Protein AF-0000000074119738 (afdb_homodimer)

Nearest PDB structures (foldseek):
  8sdy-assembly1_A  TM=9.457E-01  e=7.727E-06  Rattus norvegicus
  8bvt-assembly1_A  TM=9.226E-01  e=6.021E-05  Rattus nativitatis
  9b1o-assembly1_A  TM=9.190E-01  e=7.645E-05  Homo sapiens
  8omu-assembly1_A  TM=9.043E-01  e=6.625E-05  Rattus norvegicus
  8jtv-assembly1_A  TM=9.011E-01  e=4.426E-03  Homo sapiens

Solvent-accessible surface area (backbone atoms only — not comparable to full-atom values): 14358 Å² total; per-residue (Å²): 112,69,65,59,50,52,54,49,37,49,49,31,21,53,35,30,18,53,29,43,34,45,63,77,41,41,53,75,39,64,71,58,40,66,57,40,46,51,52,46,54,57,44,37,39,59,17,30,40,46,28,32,54,41,31,77,74,61,33,57,72,55,36,35,49,49,24,46,48,51,17,50,49,28,53,65,48,21,69,69,35,42,79,76,34,44,63,60,18,39,50,26,46,39,49,15,39,18,26,21,52,8,27,46,55,38,46,51,52,48,42,41,69,72,29,57,82,92,46,18,49,54,50,38,20,50,34,54,36,53,10,45,55,20,42,67,48,12,64,57,49,40,53,50,45,48,46,47,55,73,71,89,113,68,65,59,49,53,53,49,38,51,49,30,21,52,33,30,18,54,30,43,32,44,64,76,41,41,55,74,38,62,70,58,40,67,56,40,47,50,52,47,56,57,43,36,38,59,16,30,41,46,28,33,53,40,30,77,75,61,33,58,70,55,34,35,50,48,24,46,48,50,17,49,49,29,52,66,47,22,71,70,36,42,80,77,34,44,61,58,19,40,50,27,44,43,50,16,39,20,26,21,51,8,27,47,55,38,48,52,52,47,44,43,70,72,29,57,83,93,45,19,49,53,51,38,20,50,36,52,38,53,10,44,56,18,41,67,49,11,62,56,50,41,53,50,44,50,46,47,56,72,69,90

Secondary structure (DSSP, 8-state):
-HHHHHHHHHHHHHHHHHHHHHHTTGGGSSS-HHHHHHHHHHTHHHHHHHHHHHHHHH-HHHHHHHHHHHHHHHHHHHHHHHTT-HHHHHHHHHHHHHHHHHHHHHHHHHHHHHS-GGGHHHHHHHHHHHHHHHHHHHHHHHHHHHHHHHH-/-HHHHHHHHHHHHHHHHHHHHHHTTGGGSSS-HHHHHHHHHHTHHHHHHHHHHHHHHH-HHHHHHHHHHHHHHHHHHHHHHHTT-HHHHHHHHHHHHHHHHHHHHHHHHHHHHHS-GGGHHHHHHHHHHHHHHHHHHHHHHHHHHHHHHHH-

Structure (mmCIF, N/CA/C/O backbone):
data_AF-0000000074119738-model_v1
#
loop_
_entity.id
_entity.type
_entity.pdbx_description
1 polymer 'Major facilitator superfamily (MFS) profile domain-containing protein'
#
loop_
_atom_site.group_PDB
_atom_site.id
_atom_site.type_symbol
_atom_site.label_atom_id
_atom_site.label_alt_id
_atom_site.label_comp_id
_atom_site.label_asym_id
_atom_site.label_entity_id
_atom_site.label_seq_id
_atom_site.pdbx_PDB_ins_code
_atom_site.Cartn_x
_atom_site.Cartn_y
_atom_site.Cartn_z
_atom_site.occupancy
_atom_site.B_iso_or_equiv
_atom_site.auth_seq_id
_atom_site.auth_comp_id
_atom_site.auth_asym_id
_atom_site.auth_atom_id
_atom_site.pdbx_PDB_model_num
ATOM 1 N N . MET A 1 1 ? -12.367 -13.531 -20.047 1 56.59 1 MET A N 1
ATOM 2 C CA . MET A 1 1 ? -11.109 -13.109 -19.438 1 56.59 1 MET A CA 1
ATOM 3 C C . MET A 1 1 ? -11.047 -11.594 -19.312 1 56.59 1 MET A C 1
ATOM 5 O O . MET A 1 1 ? -10.703 -11.062 -18.25 1 56.59 1 MET A O 1
ATOM 9 N N . ARG A 1 2 ? -11.625 -10.977 -20.359 1 65.62 2 ARG A N 1
ATOM 10 C CA . ARG A 1 2 ? -11.578 -9.523 -20.484 1 65.62 2 ARG A CA 1
ATOM 11 C C . ARG A 1 2 ? -12.438 -8.859 -19.406 1 65.62 2 ARG A C 1
ATOM 13 O O . ARG A 1 2 ? -12 -7.898 -18.766 1 65.62 2 ARG A O 1
ATOM 20 N N . CYS A 1 3 ? -13.492 -9.461 -19.141 1 74.19 3 CYS A N 1
ATOM 21 C CA . CYS A 1 3 ? -14.398 -8.836 -18.188 1 74.19 3 CYS A CA 1
ATOM 22 C C . CYS A 1 3 ? -13.852 -8.938 -16.766 1 74.19 3 CYS A C 1
ATOM 24 O O . CYS A 1 3 ? -13.977 -7.996 -15.984 1 74.19 3 CYS A O 1
ATOM 26 N N . ARG A 1 4 ? -13.211 -9.898 -16.484 1 81.31 4 ARG A N 1
ATOM 27 C CA . ARG A 1 4 ? -12.664 -10.117 -15.148 1 81.31 4 ARG A CA 1
ATOM 28 C C . ARG A 1 4 ? -11.539 -9.141 -14.852 1 81.31 4 ARG A C 1
ATOM 30 O O . ARG A 1 4 ? -11.391 -8.68 -13.719 1 81.31 4 ARG A O 1
ATOM 37 N N . LEU A 1 5 ? -10.898 -8.75 -15.938 1 80.81 5 LEU A N 1
ATOM 38 C CA . LEU A 1 5 ? -9.789 -7.816 -15.773 1 80.81 5 LEU A CA 1
ATOM 39 C C . LEU A 1 5 ? -10.297 -6.406 -15.484 1 80.81 5 LEU A C 1
ATOM 41 O O . LEU A 1 5 ? -9.734 -5.695 -14.648 1 80.81 5 LEU A O 1
ATOM 45 N N . VAL A 1 6 ? -11.328 -6.133 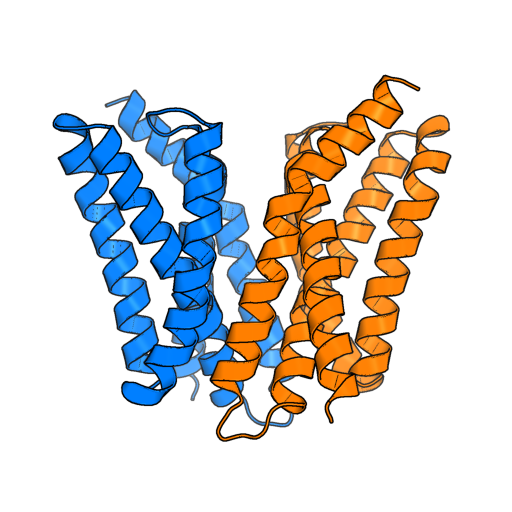-16.156 1 86.38 6 VAL A N 1
ATOM 46 C CA . VAL A 1 6 ? -11.914 -4.809 -15.961 1 86.38 6 VAL A CA 1
ATOM 47 C C . VAL A 1 6 ? -12.43 -4.672 -14.531 1 86.38 6 VAL A C 1
ATOM 49 O O . VAL A 1 6 ? -12.219 -3.645 -13.883 1 86.38 6 VAL A O 1
ATOM 52 N N . VAL A 1 7 ? -13.07 -5.668 -14.062 1 87.44 7 VAL A N 1
ATOM 53 C CA . VAL A 1 7 ? -13.602 -5.66 -12.703 1 87.44 7 VAL A CA 1
ATOM 54 C C . VAL A 1 7 ? -12.461 -5.559 -11.695 1 87.44 7 VAL A C 1
ATOM 56 O O . VAL A 1 7 ? -12.57 -4.84 -10.695 1 87.44 7 VAL A O 1
ATOM 59 N N . ALA A 1 8 ? -11.422 -6.227 -12.023 1 89.44 8 ALA A N 1
ATOM 60 C CA . ALA A 1 8 ? -10.258 -6.172 -11.148 1 89.44 8 ALA A CA 1
ATOM 61 C C . ALA A 1 8 ? -9.672 -4.762 -11.102 1 89.44 8 ALA A C 1
ATOM 63 O O . ALA A 1 8 ? -9.367 -4.246 -10.023 1 89.44 8 ALA A O 1
ATOM 64 N N . TYR A 1 9 ? -9.617 -4.133 -12.242 1 93.06 9 TYR A N 1
ATOM 65 C CA . TYR A 1 9 ? -9.055 -2.789 -12.312 1 93.06 9 TYR A CA 1
ATOM 66 C C . TYR A 1 9 ? -9.93 -1.788 -11.578 1 93.06 9 TYR A C 1
ATOM 68 O O . TYR A 1 9 ? -9.43 -0.905 -10.875 1 93.06 9 TYR A O 1
ATOM 76 N N . ILE A 1 10 ? -11.172 -1.963 -11.711 1 93.81 10 ILE A N 1
ATOM 77 C CA . ILE A 1 10 ? -12.102 -1.066 -11.039 1 93.81 10 ILE A CA 1
ATOM 78 C C . ILE A 1 10 ? -12 -1.258 -9.523 1 93.81 10 ILE A C 1
ATOM 80 O O . ILE A 1 10 ? -12.031 -0.285 -8.766 1 93.81 10 ILE A O 1
ATOM 84 N N . SER A 1 11 ? -11.898 -2.502 -9.109 1 95.25 11 SER A N 1
ATOM 85 C CA . SER A 1 11 ? -11.773 -2.781 -7.684 1 95.25 11 SER A CA 1
ATOM 86 C C . SER A 1 11 ? -10.508 -2.152 -7.105 1 95.25 11 SER A C 1
ATOM 88 O O . SER A 1 11 ? -10.508 -1.684 -5.965 1 95.25 11 SER A O 1
ATOM 90 N N . TRP A 1 12 ? -9.492 -2.133 -7.965 1 95.69 12 TRP A N 1
ATOM 91 C CA . TRP A 1 12 ? -8.25 -1.501 -7.539 1 95.69 12 TRP A CA 1
ATOM 92 C C . TRP A 1 12 ? -8.445 -0.004 -7.324 1 95.69 12 TRP A C 1
ATOM 94 O O . TRP A 1 12 ? -7.973 0.554 -6.332 1 95.69 12 TRP A O 1
ATOM 104 N N . ILE A 1 13 ? -9.102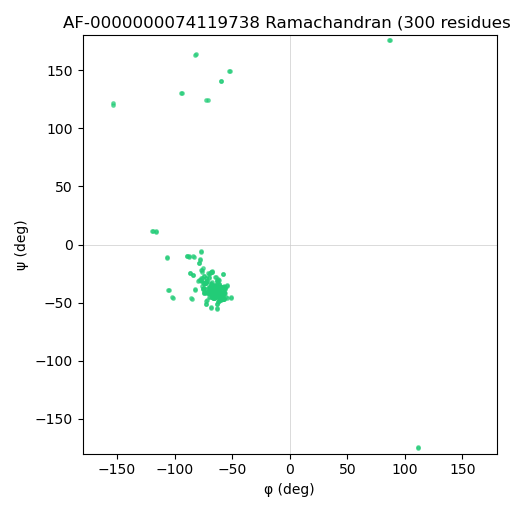 0.59 -8.164 1 94.38 13 ILE A N 1
ATOM 105 C CA . ILE A 1 13 ? -9.328 2.029 -8.078 1 94.38 13 ILE A CA 1
ATOM 106 C C . ILE A 1 13 ? -10.18 2.344 -6.852 1 94.38 13 ILE A C 1
ATOM 108 O O . ILE A 1 13 ? -9.836 3.223 -6.055 1 94.38 13 ILE A O 1
ATOM 112 N N . VAL A 1 14 ? -11.242 1.589 -6.668 1 93.94 14 VAL A N 1
ATOM 113 C CA . VAL A 1 14 ? -12.195 1.85 -5.598 1 93.94 14 VAL A CA 1
ATOM 114 C C . VAL A 1 14 ? -11.539 1.598 -4.242 1 93.94 14 VAL A C 1
ATOM 116 O O . VAL A 1 14 ? -11.672 2.406 -3.322 1 93.94 14 VAL A O 1
ATOM 119 N N . THR A 1 15 ? -10.844 0.528 -4.133 1 94.75 15 THR A N 1
ATOM 120 C CA . THR A 1 15 ? -10.203 0.174 -2.869 1 94.75 15 THR A CA 1
ATOM 121 C C . THR A 1 15 ? -9.156 1.213 -2.486 1 94.75 15 THR A C 1
ATOM 123 O O . THR A 1 15 ? -9.094 1.647 -1.333 1 94.75 15 THR A O 1
ATOM 126 N N . ASN A 1 16 ? -8.383 1.669 -3.479 1 92.94 16 ASN A N 1
ATOM 127 C CA . ASN A 1 16 ? -7.363 2.672 -3.197 1 92.94 16 ASN A CA 1
ATOM 128 C C . ASN A 1 16 ? -7.984 4.027 -2.865 1 92.94 16 ASN A C 1
ATOM 130 O O . ASN A 1 16 ? -7.531 4.715 -1.949 1 92.94 16 ASN A O 1
ATOM 134 N N . MET A 1 17 ? -8.953 4.375 -3.551 1 90.94 17 MET A N 1
ATOM 135 C CA . MET A 1 17 ? -9.602 5.672 -3.35 1 90.94 17 MET A CA 1
ATOM 136 C C . MET A 1 17 ? -10.195 5.773 -1.948 1 90.94 17 MET A C 1
ATOM 138 O O . MET A 1 17 ? -9.961 6.754 -1.241 1 90.94 17 MET A O 1
ATOM 142 N N . VAL A 1 18 ? -10.93 4.738 -1.577 1 90.94 18 VAL A N 1
ATOM 143 C CA . VAL A 1 18 ? -11.609 4.777 -0.289 1 90.94 18 VAL A CA 1
ATOM 144 C C . VAL A 1 18 ? -10.594 4.652 0.841 1 90.94 18 VAL A C 1
ATOM 146 O O . VAL A 1 18 ? -10.648 5.402 1.82 1 90.94 18 VAL A O 1
ATOM 149 N N . TYR A 1 19 ? -9.648 3.799 0.683 1 92.5 19 TYR A N 1
ATOM 150 C CA . TYR A 1 19 ? -8.648 3.609 1.726 1 92.5 19 TYR A CA 1
ATOM 151 C C . TYR A 1 19 ? -7.844 4.887 1.949 1 92.5 19 TYR A C 1
ATOM 153 O O . TYR A 1 19 ? -7.715 5.355 3.084 1 92.5 19 TYR A O 1
ATOM 161 N N . TYR A 1 20 ? -7.363 5.391 0.904 1 87 20 TYR A N 1
ATOM 162 C CA . TYR A 1 20 ? -6.508 6.562 1.043 1 87 20 TYR A CA 1
ATOM 163 C C . TYR A 1 20 ? -7.324 7.797 1.4 1 87 20 TYR A C 1
ATOM 165 O O . TYR A 1 20 ? -6.832 8.703 2.08 1 87 20 TYR A O 1
ATOM 173 N N . GLY A 1 21 ? -8.508 7.879 0.955 1 83.75 21 GLY A N 1
ATOM 174 C CA . GLY A 1 21 ? -9.391 8.945 1.41 1 83.75 21 GLY A CA 1
ATOM 175 C C . GLY A 1 21 ? -9.594 8.945 2.914 1 83.75 21 GLY A C 1
ATOM 176 O O . GLY A 1 21 ? -9.594 10.008 3.541 1 83.75 21 GLY A O 1
ATOM 177 N N . LEU A 1 22 ? -9.672 7.82 3.457 1 86.56 22 LEU A N 1
ATOM 178 C CA . LEU A 1 22 ? -9.875 7.684 4.895 1 86.56 22 LEU A CA 1
ATOM 179 C C . LEU A 1 22 ? -8.555 7.82 5.648 1 86.56 22 LEU A C 1
ATOM 181 O O . LEU A 1 22 ? -8.508 8.414 6.727 1 86.56 22 LEU A O 1
ATOM 185 N N . ALA A 1 23 ? -7.531 7.266 5.074 1 84.12 23 ALA A N 1
ATOM 186 C CA . ALA A 1 23 ? -6.219 7.285 5.719 1 84.12 23 ALA A CA 1
ATOM 187 C C . ALA A 1 23 ? -5.715 8.711 5.895 1 84.12 23 ALA A C 1
ATOM 189 O O . ALA A 1 23 ? -5.148 9.055 6.938 1 84.12 23 ALA A O 1
ATOM 190 N N . LEU A 1 24 ? -5.941 9.586 4.988 1 75.94 24 LEU A N 1
ATOM 191 C CA . LEU A 1 24 ? -5.449 10.961 5.02 1 75.94 24 LEU A CA 1
ATOM 192 C C . LEU A 1 24 ? -6.305 11.82 5.941 1 75.94 24 LEU A C 1
ATOM 194 O O . LEU A 1 24 ? -5.859 12.883 6.395 1 75.94 24 LEU A O 1
ATOM 198 N N . ASN A 1 25 ? -7.473 11.336 6.289 1 77.5 25 ASN A N 1
ATOM 199 C CA . ASN A 1 25 ? -8.375 12.172 7.078 1 77.5 25 ASN A CA 1
ATOM 200 C C . ASN A 1 25 ? -8.641 11.562 8.453 1 77.5 25 ASN A C 1
ATOM 202 O O . ASN A 1 25 ? -9.539 12.008 9.172 1 77.5 25 ASN A O 1
ATOM 206 N N . ILE A 1 26 ? -7.906 10.625 8.734 1 81.06 26 ILE A N 1
ATOM 207 C CA . ILE A 1 26 ? -8.172 9.891 9.969 1 81.06 26 ILE A CA 1
ATOM 208 C C . ILE A 1 26 ? -8.031 10.82 11.172 1 81.06 26 ILE A C 1
ATOM 210 O O . ILE A 1 26 ? -8.727 10.656 12.172 1 81.06 26 ILE A O 1
ATOM 214 N N . THR A 1 27 ? -7.152 11.82 11.055 1 73.25 27 THR A N 1
ATOM 215 C CA . THR A 1 27 ? -6.891 12.719 12.172 1 73.25 27 THR A CA 1
ATOM 216 C C . THR A 1 27 ? -7.934 13.828 12.227 1 73.25 27 THR A C 1
ATOM 218 O O . THR A 1 27 ? -8.023 14.555 13.219 1 73.25 27 THR A O 1
ATOM 221 N N . ALA A 1 28 ? -8.719 13.93 11.203 1 74.31 28 ALA A N 1
ATOM 222 C CA . ALA A 1 28 ? -9.734 14.984 11.141 1 74.31 28 ALA A CA 1
ATOM 223 C C . ALA A 1 28 ? -11.031 14.531 11.805 1 74.31 28 ALA A C 1
ATOM 225 O O . ALA A 1 28 ? -11.906 15.352 12.086 1 74.31 28 ALA A O 1
ATOM 226 N N . PHE A 1 29 ? -11.094 13.227 12.109 1 78.12 29 PHE A N 1
ATOM 227 C CA . PHE A 1 29 ? -12.32 12.719 12.719 1 78.12 29 PHE A CA 1
ATOM 228 C C . PHE A 1 29 ? -12.336 12.992 14.219 1 78.12 29 PHE A C 1
ATOM 230 O O . PHE A 1 29 ? -11.336 13.43 14.781 1 78.12 29 PHE A O 1
ATOM 237 N N . SER A 1 30 ? -13.484 12.883 14.75 1 77.56 30 SER A N 1
ATOM 238 C CA . SER A 1 30 ? -13.672 13.242 16.156 1 77.56 30 SER A CA 1
ATOM 239 C C . SER A 1 30 ? -12.789 12.398 17.062 1 77.56 30 SER A C 1
ATOM 241 O O . SER A 1 30 ? -12.477 11.25 16.75 1 77.56 30 SER A O 1
ATOM 243 N N . GLY A 1 31 ? -12.258 13.117 18.094 1 79.56 31 GLY A N 1
ATOM 244 C CA . GLY A 1 31 ? -11.406 12.422 19.047 1 79.56 31 GLY A CA 1
ATOM 245 C C . GLY A 1 31 ? -9.953 12.859 18.969 1 79.56 31 GLY A C 1
ATOM 246 O O . GLY A 1 31 ? -9.633 13.867 18.328 1 79.56 31 GLY A O 1
ATOM 247 N N . ASP A 1 32 ? -9.164 12.211 19.719 1 82.88 32 ASP A N 1
ATOM 248 C CA . ASP A 1 32 ? -7.738 12.5 19.734 1 82.88 32 ASP A CA 1
ATOM 249 C C . ASP A 1 32 ? -7.066 12.031 18.438 1 82.88 32 ASP A C 1
ATOM 251 O O . ASP A 1 32 ? -7.176 10.859 18.062 1 82.88 32 ASP A O 1
ATOM 255 N N . ARG A 1 33 ? -6.414 12.906 17.766 1 80.12 33 ARG A N 1
ATOM 256 C CA . ARG A 1 33 ? -5.789 12.641 16.469 1 80.12 33 ARG A CA 1
ATOM 257 C C . ARG A 1 33 ? -4.766 11.516 16.578 1 80.12 33 ARG A C 1
ATOM 259 O O . ARG A 1 33 ? -4.645 10.688 15.68 1 80.12 33 ARG A O 1
ATOM 266 N N . TYR A 1 34 ? -4.055 11.469 17.688 1 78.69 34 TYR A N 1
ATOM 267 C CA . TYR A 1 34 ? -3.012 10.461 17.844 1 78.69 34 TYR A CA 1
ATOM 268 C C . TYR A 1 34 ? -3.615 9.094 18.141 1 78.69 34 TYR A C 1
ATOM 270 O O . TYR A 1 34 ? -3.129 8.07 17.641 1 78.69 34 TYR A O 1
ATOM 278 N N . VAL A 1 35 ? -4.652 9.117 18.859 1 82.69 35 VAL A N 1
ATOM 279 C CA . VAL A 1 35 ? -5.332 7.863 19.172 1 82.69 35 VAL A CA 1
ATOM 280 C C . VAL A 1 35 ? -5.996 7.309 17.906 1 82.69 35 VAL A C 1
ATOM 282 O O . VAL A 1 35 ? -5.906 6.109 17.625 1 82.69 35 VAL A O 1
ATOM 285 N N . ASN A 1 36 ? -6.59 8.203 17.125 1 86.5 36 ASN A N 1
ATOM 286 C CA . ASN A 1 36 ? -7.219 7.773 15.883 1 86.5 36 ASN A CA 1
ATOM 287 C C . ASN A 1 36 ? -6.203 7.156 14.93 1 86.5 36 ASN A C 1
ATOM 289 O O . ASN A 1 36 ? -6.469 6.117 14.32 1 86.5 36 ASN A O 1
ATOM 293 N N . ALA A 1 37 ? -5.078 7.773 14.883 1 81.75 37 ALA A N 1
ATOM 294 C CA . ALA A 1 37 ? -4.035 7.281 13.984 1 81.75 37 ALA A CA 1
ATOM 295 C C . ALA A 1 37 ? -3.494 5.934 14.461 1 81.75 37 ALA A C 1
ATOM 297 O O . ALA A 1 37 ? -3.316 5.012 13.664 1 81.75 37 ALA A O 1
ATOM 298 N N . ALA A 1 38 ? -3.287 5.82 15.766 1 83.75 38 ALA A N 1
ATOM 299 C CA . ALA A 1 38 ? -2.736 4.602 16.344 1 83.75 38 ALA A CA 1
ATOM 300 C C . ALA A 1 38 ? -3.711 3.434 16.203 1 83.75 38 ALA A C 1
ATOM 302 O O . ALA A 1 38 ? -3.32 2.34 15.789 1 83.75 38 ALA A O 1
ATOM 303 N N . VAL A 1 39 ? -4.918 3.693 16.5 1 88.69 39 VAL A N 1
ATOM 304 C CA . VAL A 1 39 ? -5.93 2.645 16.438 1 88.69 39 VAL A CA 1
ATOM 305 C C . VAL A 1 39 ? -6.152 2.225 14.992 1 88.69 39 VAL A C 1
ATOM 307 O O . VAL A 1 39 ? -6.234 1.032 14.688 1 88.69 39 VAL A O 1
ATOM 310 N N . SER A 1 40 ? -6.242 3.178 14.125 1 90 40 SER A N 1
ATOM 311 C CA . SER A 1 40 ? -6.434 2.891 12.711 1 90 40 SER A CA 1
ATOM 312 C C . SER A 1 40 ? -5.281 2.068 12.148 1 90 40 SER A C 1
ATOM 314 O O . SER A 1 40 ? -5.492 1.158 11.344 1 90 40 SER A O 1
ATOM 316 N N . GLY A 1 41 ? -4.082 2.416 12.57 1 87.5 41 GLY A N 1
ATOM 317 C CA . GLY A 1 41 ? -2.916 1.66 12.141 1 87.5 41 GLY A CA 1
ATOM 318 C C . GLY A 1 41 ? -2.891 0.242 12.672 1 87.5 41 GLY A C 1
ATOM 319 O O . GLY A 1 41 ? -2.596 -0.702 11.938 1 87.5 41 GLY A O 1
ATOM 320 N N . LEU A 1 42 ? -3.201 0.095 13.891 1 88.88 42 LEU A N 1
ATOM 321 C CA . LEU A 1 42 ? -3.201 -1.211 14.547 1 88.88 42 LEU A CA 1
ATOM 322 C C . LEU A 1 42 ? -4.242 -2.131 13.914 1 88.88 42 LEU A C 1
ATOM 324 O O . LEU A 1 42 ? -4.008 -3.33 13.758 1 88.88 42 LEU A O 1
ATOM 328 N N . LEU A 1 43 ? -5.301 -1.589 13.578 1 92.94 43 LEU A N 1
ATOM 329 C CA . LEU A 1 43 ? -6.395 -2.408 13.062 1 92.94 43 LEU A CA 1
ATOM 330 C C . LEU A 1 43 ? -6.137 -2.82 11.617 1 92.94 43 LEU A C 1
ATOM 332 O O . LEU A 1 43 ? -6.844 -3.672 11.078 1 92.94 43 LEU A O 1
ATOM 336 N N . GLU A 1 44 ? -5.105 -2.299 11.062 1 92.12 44 GLU A N 1
ATOM 337 C CA . GLU A 1 44 ? -4.73 -2.75 9.727 1 92.12 44 GLU A CA 1
ATOM 338 C C . GLU A 1 44 ? -4.195 -4.18 9.758 1 92.12 44 GLU A C 1
ATOM 340 O O . GLU A 1 44 ? -4.316 -4.91 8.766 1 92.12 44 GLU A O 1
ATOM 345 N N . PHE A 1 45 ? -3.691 -4.578 10.867 1 93.06 45 PHE A N 1
ATOM 346 C CA . PHE A 1 45 ? -3.15 -5.926 11.008 1 93.06 45 PHE A CA 1
ATOM 347 C C . PHE A 1 45 ? -4.242 -6.973 10.812 1 93.06 45 PHE A C 1
ATOM 349 O O . PHE A 1 45 ? -4.133 -7.836 9.938 1 93.06 45 PHE A O 1
ATOM 356 N N . PRO A 1 46 ? -5.238 -6.848 11.547 1 93.06 46 PRO A N 1
ATOM 357 C CA . PRO A 1 46 ? -6.297 -7.832 11.312 1 93.06 46 PRO A CA 1
ATOM 358 C C . PRO A 1 46 ? -6.938 -7.703 9.93 1 93.06 46 PRO A C 1
ATOM 360 O O . PRO A 1 46 ? -7.422 -8.695 9.383 1 93.06 46 PRO A O 1
ATOM 363 N N . GLY A 1 47 ? -6.945 -6.551 9.352 1 95.5 47 GLY A N 1
ATOM 364 C CA . GLY A 1 47 ? -7.449 -6.387 7.996 1 95.5 47 GLY A CA 1
ATOM 365 C C . GLY A 1 47 ? -6.656 -7.164 6.965 1 95.5 47 GLY A C 1
ATOM 366 O O . GLY A 1 47 ? -7.23 -7.871 6.133 1 95.5 47 GLY A O 1
ATOM 367 N N . ILE A 1 48 ? -5.383 -7.125 7.16 1 94.44 48 ILE A N 1
ATOM 368 C CA . ILE A 1 48 ? -4.484 -7.785 6.219 1 94.44 48 ILE A CA 1
ATOM 369 C C . ILE A 1 48 ? -4.578 -9.297 6.395 1 94.44 48 ILE A C 1
ATOM 371 O O . ILE A 1 48 ? -4.836 -10.031 5.434 1 94.44 48 ILE A O 1
ATOM 375 N N . ILE A 1 49 ? -4.441 -9.711 7.566 1 92.06 49 ILE A N 1
ATOM 376 C CA . ILE A 1 49 ? -4.461 -11.133 7.867 1 92.06 49 ILE A CA 1
ATOM 377 C C . ILE A 1 49 ? -5.836 -11.711 7.547 1 92.06 49 ILE A C 1
ATOM 379 O O . ILE A 1 49 ? -5.938 -12.797 6.965 1 92.06 49 ILE A O 1
ATOM 383 N N . GLY A 1 50 ? -6.805 -10.969 7.914 1 91.94 50 GLY A N 1
ATOM 384 C CA . GLY A 1 50 ? -8.164 -11.398 7.625 1 91.94 50 GLY A CA 1
ATOM 385 C C . GLY A 1 50 ? -8.438 -11.555 6.141 1 91.94 50 GLY A C 1
ATOM 386 O O . GLY A 1 50 ? -9.117 -12.492 5.723 1 91.94 50 GLY A O 1
ATOM 387 N N . GLY A 1 51 ? -7.93 -10.641 5.367 1 91.88 51 GLY A N 1
ATOM 388 C CA . GLY A 1 51 ? -8.094 -10.75 3.926 1 91.88 51 GLY A CA 1
ATOM 389 C C . GLY A 1 51 ? -7.535 -12.039 3.357 1 91.88 51 GLY A C 1
ATOM 390 O O . GLY A 1 51 ? -8.219 -12.742 2.604 1 91.88 51 GLY A O 1
ATOM 391 N N . PHE A 1 52 ? -6.359 -12.414 3.783 1 88.81 52 PHE A N 1
ATOM 392 C CA . PHE A 1 52 ? -5.707 -13.594 3.232 1 88.81 52 PHE A CA 1
ATOM 393 C C . PHE A 1 52 ? -6.32 -14.867 3.803 1 88.81 52 PHE A C 1
ATOM 395 O O . PHE A 1 52 ? -6.391 -15.891 3.117 1 88.81 52 PHE A O 1
ATOM 402 N N . PHE A 1 53 ? -6.816 -14.758 5.004 1 88.31 53 PHE A N 1
ATOM 403 C CA . PHE A 1 53 ? -7.426 -15.93 5.629 1 88.31 53 PHE A CA 1
ATOM 404 C C . PHE A 1 53 ? -8.789 -16.234 5.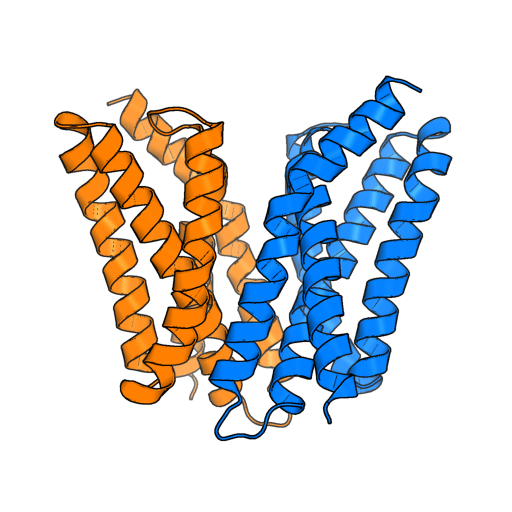016 1 88.31 53 PHE A C 1
ATOM 406 O O . PHE A 1 53 ? -9.133 -17.391 4.805 1 88.31 53 PHE A O 1
ATOM 413 N N . VAL A 1 54 ? -9.5 -15.281 4.703 1 90.25 54 VAL A N 1
ATOM 414 C CA . VAL A 1 54 ? -10.867 -15.445 4.207 1 90.25 54 VAL A CA 1
ATOM 415 C C . VAL A 1 54 ? -10.836 -15.992 2.785 1 90.25 54 VAL A C 1
ATOM 417 O O . VAL A 1 54 ? -11.727 -16.75 2.385 1 90.25 54 VAL A O 1
ATOM 420 N N . ILE A 1 55 ? -9.797 -15.664 2.129 1 89 55 ILE A N 1
ATOM 421 C CA . ILE A 1 55 ? -9.664 -16.141 0.758 1 89 55 ILE A CA 1
ATOM 422 C C . ILE A 1 55 ? -9.586 -17.672 0.753 1 89 55 ILE A C 1
ATOM 424 O O . ILE A 1 55 ? -10.086 -18.328 -0.171 1 89 55 ILE A O 1
ATOM 428 N N . GLN A 1 56 ? -8.984 -18.297 1.769 1 84.94 56 GLN A N 1
ATOM 429 C CA . GLN A 1 56 ? -8.805 -19.734 1.843 1 84.94 56 GLN A CA 1
ATOM 430 C C . GLN A 1 56 ? -10.148 -20.453 2 1 84.94 56 GLN A C 1
ATOM 432 O O . GLN A 1 56 ? -10.312 -21.578 1.542 1 84.94 56 GLN A O 1
ATOM 437 N N . TRP A 1 57 ? -11.125 -19.734 2.525 1 87 57 TRP A N 1
ATOM 438 C CA . TRP A 1 57 ? -12.391 -20.391 2.846 1 87 57 TRP A CA 1
ATOM 439 C C . TRP A 1 57 ? -13.461 -20.016 1.828 1 87 57 TRP A C 1
ATOM 441 O O . TRP A 1 57 ? -14.266 -20.859 1.429 1 87 57 TRP A O 1
ATOM 451 N N . LEU A 1 58 ? -13.516 -18.828 1.392 1 89.62 58 LEU A N 1
ATOM 452 C CA . LEU A 1 58 ? -14.648 -18.344 0.612 1 89.62 58 LEU A CA 1
ATOM 453 C C . LEU A 1 58 ? -14.273 -18.188 -0.857 1 89.62 58 LEU A C 1
ATOM 455 O O . LEU A 1 58 ? -15.148 -18.062 -1.719 1 89.62 58 LEU A O 1
ATOM 459 N N . GLY A 1 59 ? -13.008 -18.281 -1.103 1 86.88 59 GLY A N 1
ATOM 460 C CA . GLY A 1 59 ? -12.57 -17.969 -2.455 1 86.88 59 GLY A CA 1
ATOM 461 C C . GLY A 1 59 ? -12.297 -16.5 -2.676 1 86.88 59 GLY A C 1
ATOM 462 O O . GLY A 1 59 ? -12.617 -15.672 -1.822 1 86.88 59 GLY A O 1
ATOM 463 N N . ARG A 1 60 ? -11.852 -16.203 -3.779 1 85.88 60 ARG A N 1
ATOM 464 C CA . ARG A 1 60 ? -11.289 -14.883 -4 1 85.88 60 ARG A CA 1
ATOM 465 C C . ARG A 1 60 ? -12.383 -13.875 -4.363 1 85.88 60 ARG A C 1
ATOM 467 O O . ARG A 1 60 ? -12.469 -12.805 -3.76 1 85.88 60 ARG A O 1
ATOM 474 N N . PRO A 1 61 ? -13.32 -14.188 -5.285 1 89.88 61 PRO A N 1
ATOM 475 C CA . PRO A 1 61 ? -14.312 -13.172 -5.652 1 89.88 61 PRO A CA 1
ATOM 476 C C . PRO A 1 61 ? -15.281 -12.859 -4.516 1 89.88 61 PRO A C 1
ATOM 478 O O . PRO A 1 61 ? -15.656 -11.703 -4.328 1 89.88 61 PRO A O 1
ATOM 481 N N . LEU A 1 62 ? -15.633 -13.836 -3.803 1 93.62 62 LEU A N 1
ATOM 482 C CA . LEU A 1 62 ? -16.547 -13.633 -2.693 1 93.62 62 LEU A CA 1
ATOM 483 C C . LEU A 1 62 ? -15.883 -12.859 -1.56 1 93.62 62 LEU A C 1
ATOM 485 O O . LEU A 1 62 ? -16.5 -12.008 -0.927 1 93.62 62 LEU A O 1
ATOM 489 N N . SER A 1 63 ? -14.641 -13.172 -1.332 1 95.25 63 SER A N 1
ATOM 490 C CA . SER A 1 63 ? -13.898 -12.469 -0.293 1 95.25 63 SER A CA 1
ATOM 491 C C . SER A 1 63 ? -13.766 -10.984 -0.621 1 95.25 63 SER A C 1
ATOM 493 O O . SER A 1 63 ? -13.969 -10.133 0.246 1 95.25 63 SER A O 1
ATOM 495 N N . LEU A 1 64 ? -13.445 -10.742 -1.836 1 95.06 64 LEU A N 1
ATOM 496 C CA . LEU A 1 64 ? -13.312 -9.352 -2.258 1 95.06 64 LEU A CA 1
ATOM 497 C C . LEU A 1 64 ? -14.633 -8.602 -2.092 1 95.06 64 LEU A C 1
ATOM 499 O O . LEU A 1 64 ? -14.656 -7.492 -1.56 1 95.06 64 LEU A O 1
ATOM 503 N N . SER A 1 65 ? -15.703 -9.25 -2.539 1 95.75 65 SER A N 1
ATOM 504 C CA . SER A 1 65 ? -17.031 -8.641 -2.43 1 95.75 65 SER A CA 1
ATOM 505 C C . SER A 1 65 ? -17.391 -8.383 -0.973 1 95.75 65 SER A C 1
ATOM 507 O O . SER A 1 65 ? -17.984 -7.34 -0.651 1 95.75 65 SER A O 1
ATOM 509 N N . LEU A 1 66 ? -17.094 -9.242 -0.134 1 96.5 66 LEU A N 1
ATOM 510 C CA . LEU A 1 66 ? -17.406 -9.117 1.284 1 96.5 66 LEU A CA 1
ATOM 511 C C . LEU A 1 66 ? -16.641 -7.965 1.915 1 96.5 66 LEU A C 1
ATOM 513 O O . LEU A 1 66 ? -17.203 -7.156 2.648 1 96.5 66 LEU A O 1
ATOM 517 N N . PHE A 1 67 ? -15.406 -7.91 1.623 1 97.69 67 PHE A N 1
ATOM 518 C CA . PHE A 1 67 ? -14.578 -6.871 2.221 1 97.69 67 PHE A CA 1
ATOM 519 C C . PHE A 1 67 ? -14.945 -5.5 1.667 1 97.69 67 PHE A C 1
ATOM 521 O O . PHE A 1 67 ? -15.055 -4.531 2.42 1 97.69 67 PHE A O 1
ATOM 528 N N . MET A 1 68 ? -15.086 -5.457 0.384 1 97 68 MET A N 1
ATOM 529 C CA . MET A 1 68 ? -15.484 -4.18 -0.209 1 97 68 MET A CA 1
ATOM 530 C C . MET A 1 68 ? -16.891 -3.789 0.231 1 97 68 MET A C 1
ATOM 532 O O . MET A 1 68 ? -17.156 -2.619 0.51 1 97 68 MET A O 1
ATOM 536 N N . GLY A 1 69 ? -17.797 -4.742 0.254 1 97.06 69 GLY A N 1
ATOM 537 C CA . GLY A 1 69 ? -19.156 -4.488 0.706 1 97.06 69 GLY A CA 1
ATOM 538 C C . GLY A 1 69 ? -19.219 -4.031 2.15 1 97.06 69 GLY A C 1
ATOM 539 O O . GLY A 1 69 ? -19.938 -3.072 2.469 1 97.06 69 GLY A O 1
ATOM 540 N N . PHE A 1 70 ? -18.547 -4.73 2.971 1 97.44 70 PHE A N 1
ATOM 541 C CA . PHE A 1 70 ? -18.516 -4.375 4.387 1 97.44 70 PHE A CA 1
ATOM 542 C C . PHE A 1 70 ? -17.953 -2.975 4.582 1 97.44 70 PHE A C 1
ATOM 544 O O . PHE A 1 70 ? -18.5 -2.184 5.355 1 97.44 70 PHE A O 1
ATOM 551 N N . GLY A 1 71 ? -16.844 -2.691 3.938 1 95.88 71 GLY A N 1
ATOM 552 C CA . GLY A 1 71 ? -16.281 -1.352 4.012 1 95.88 71 GLY A CA 1
ATOM 553 C C . GLY A 1 71 ? -17.25 -0.275 3.545 1 95.88 71 GLY A C 1
ATOM 554 O O . GLY A 1 71 ? -17.406 0.747 4.215 1 95.88 71 GLY A O 1
ATOM 555 N N . GLY A 1 72 ? -17.859 -0.549 2.406 1 94 72 GLY A N 1
ATOM 556 C CA . GLY A 1 72 ? -18.859 0.385 1.9 1 94 72 GLY A CA 1
ATOM 557 C C . GLY A 1 72 ? -20 0.608 2.861 1 94 72 GLY A C 1
ATOM 558 O O . GLY A 1 72 ? -20.469 1.739 3.037 1 94 72 GLY A O 1
ATOM 559 N N . MET A 1 73 ? -20.453 -0.409 3.432 1 95.88 73 MET A N 1
ATOM 560 C CA . MET A 1 73 ? -21.562 -0.317 4.383 1 95.88 73 MET A CA 1
ATOM 561 C C . MET A 1 73 ? -21.156 0.51 5.602 1 95.88 73 MET A C 1
ATOM 563 O O . MET A 1 73 ? -21.938 1.338 6.078 1 95.88 73 MET A O 1
ATOM 567 N N . CYS A 1 74 ? -20.016 0.289 6.145 1 95.25 74 CYS A N 1
ATOM 568 C CA . CYS A 1 74 ? -19.531 1.059 7.285 1 95.25 74 CYS A CA 1
ATOM 569 C C . CYS A 1 74 ? -19.5 2.547 6.961 1 95.25 74 CYS A C 1
ATOM 571 O O . CYS A 1 74 ? -19.906 3.375 7.773 1 95.25 74 CYS A O 1
ATOM 573 N N . LEU A 1 75 ? -19.078 2.83 5.793 1 90.69 75 LEU A N 1
ATOM 574 C CA . LEU A 1 75 ? -18.922 4.23 5.406 1 90.69 75 LEU A CA 1
ATOM 575 C C . LEU A 1 75 ? -20.281 4.855 5.086 1 90.69 75 LEU A C 1
ATOM 577 O O . LEU A 1 75 ? -20.469 6.059 5.281 1 90.69 75 LEU A O 1
ATOM 581 N N . ALA A 1 76 ? -21.203 4.062 4.594 1 91.06 76 ALA A N 1
ATOM 582 C CA . ALA A 1 76 ? -22.562 4.551 4.305 1 91.06 76 ALA A CA 1
ATOM 583 C C . ALA A 1 76 ? -23.312 4.883 5.59 1 91.06 76 ALA A C 1
ATOM 585 O O . ALA A 1 76 ? -24.094 5.836 5.633 1 91.06 76 ALA A O 1
ATOM 586 N N . VAL A 1 77 ? -23.062 4.16 6.617 1 91.81 77 VAL A N 1
ATOM 587 C CA . VAL A 1 77 ? -23.797 4.312 7.875 1 91.81 77 VAL A CA 1
ATOM 588 C C . VAL A 1 77 ? -23.141 5.387 8.734 1 91.81 77 VAL A C 1
ATOM 590 O O . VAL A 1 77 ? -23.797 6.008 9.57 1 91.81 77 VAL A O 1
ATOM 593 N N . ALA A 1 78 ? -21.859 5.652 8.539 1 89.31 78 ALA A N 1
ATOM 594 C CA . ALA A 1 78 ? -21.062 6.527 9.383 1 89.31 78 ALA A CA 1
ATOM 595 C C . ALA A 1 78 ? -21.703 7.91 9.508 1 89.31 78 ALA A C 1
ATOM 597 O O . ALA A 1 78 ? -21.844 8.438 10.617 1 89.31 78 ALA A O 1
ATOM 598 N N . PRO A 1 79 ? -22.172 8.562 8.398 1 84.31 79 PRO A N 1
ATOM 599 C CA . PRO A 1 79 ? -22.766 9.898 8.523 1 84.31 79 PRO A CA 1
ATOM 600 C C . PRO A 1 79 ? -24.016 9.914 9.391 1 84.31 79 PRO A C 1
ATOM 602 O O . PRO A 1 79 ? -24.312 10.922 10.039 1 84.31 79 PRO A O 1
ATOM 605 N N . PHE A 1 80 ? -24.719 8.828 9.367 1 87.62 80 PHE A N 1
ATOM 606 C CA . PHE A 1 80 ? -25.953 8.75 10.148 1 87.62 80 PHE A CA 1
ATOM 607 C C . PHE A 1 80 ? -25.641 8.586 11.625 1 87.62 80 PHE A C 1
ATOM 609 O O . PHE A 1 80 ? -26.438 8.969 12.484 1 87.62 80 PHE A O 1
ATOM 616 N N . ILE A 1 81 ? -24.562 8.047 11.93 1 85.75 81 ILE A N 1
ATOM 617 C CA . ILE A 1 81 ? -24.172 7.805 13.312 1 85.75 81 ILE A CA 1
ATOM 618 C C . ILE A 1 81 ? -23.531 9.062 13.898 1 85.75 81 ILE A C 1
ATOM 620 O O . ILE A 1 81 ? -23.578 9.281 15.109 1 85.75 81 ILE A O 1
ATOM 624 N N . LYS A 1 82 ? -22.953 9.883 13.039 1 79.44 82 LYS A N 1
ATOM 625 C CA . LYS A 1 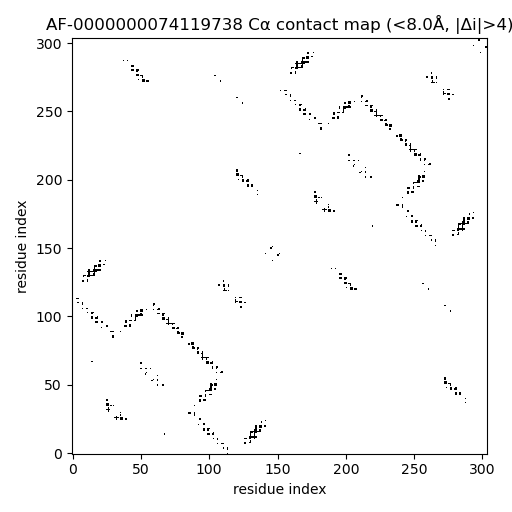82 ? -22.281 11.102 13.469 1 79.44 82 LYS A CA 1
ATOM 626 C C . LYS A 1 82 ? -23.203 11.977 14.312 1 79.44 82 LYS A C 1
ATOM 628 O O . LYS A 1 82 ? -22.766 12.586 15.289 1 79.44 82 LYS A O 1
ATOM 633 N N . GLN A 1 83 ? -24.406 11.953 13.977 1 79.25 83 GLN A N 1
ATOM 634 C CA . GLN A 1 83 ? -25.406 12.781 14.656 1 79.25 83 GLN A CA 1
ATOM 635 C C . GLN A 1 83 ? -25.625 12.305 16.094 1 79.25 83 GLN A C 1
ATOM 637 O O . GLN A 1 83 ? -26 13.094 16.953 1 79.25 83 GLN A O 1
ATOM 642 N N . VAL A 1 84 ? -25.328 11.117 16.297 1 80.94 84 VAL A N 1
ATOM 643 C CA . VAL A 1 84 ? -25.625 10.531 17.609 1 80.94 84 VAL A CA 1
ATOM 644 C C . VAL A 1 84 ? -24.344 10.477 18.438 1 80.94 84 VAL A C 1
ATOM 646 O O . VAL A 1 84 ? -24.344 10.859 19.609 1 80.94 84 VAL A O 1
ATOM 649 N N . ASN A 1 85 ? -23.297 10.055 17.891 1 88.38 85 ASN A N 1
ATOM 650 C CA . ASN A 1 85 ? -22.047 9.82 18.594 1 88.38 85 ASN A CA 1
ATOM 651 C C . ASN A 1 85 ? -20.828 9.945 17.672 1 88.38 85 ASN A C 1
ATOM 653 O O . ASN A 1 85 ? -20.641 9.117 16.781 1 88.38 85 ASN A O 1
ATOM 657 N N . GLN A 1 86 ? -19.984 10.82 17.984 1 87.81 86 GLN A N 1
ATOM 658 C CA . GLN A 1 86 ? -18.828 11.102 17.141 1 87.81 86 GLN A CA 1
ATOM 659 C C . GLN A 1 86 ? -17.797 9.984 17.234 1 87.81 86 GLN A C 1
ATOM 661 O O . GLN A 1 86 ? -17.125 9.656 16.25 1 87.81 86 GLN A O 1
ATOM 666 N N . VAL A 1 87 ? -17.734 9.414 18.406 1 87.69 87 VAL A N 1
ATOM 667 C CA . VAL A 1 87 ? -16.781 8.328 18.609 1 87.69 87 VAL A CA 1
ATOM 668 C C . VAL A 1 87 ? -17.219 7.094 17.828 1 87.69 87 VAL A C 1
ATOM 670 O O . VAL A 1 87 ? -16.391 6.402 17.234 1 87.69 87 VAL A O 1
ATOM 673 N N . ALA A 1 88 ? -18.484 6.922 17.844 1 90.94 88 ALA A N 1
ATOM 674 C CA . ALA A 1 88 ? -19.031 5.785 17.094 1 90.94 88 ALA A CA 1
ATOM 675 C C . ALA A 1 88 ? -18.812 5.969 15.586 1 90.94 88 ALA A C 1
ATOM 677 O O . ALA A 1 88 ? -18.562 5 14.875 1 90.94 88 ALA A O 1
ATOM 678 N N . MET A 1 89 ? -18.891 7.121 15.156 1 91.56 89 MET A N 1
ATOM 679 C CA . MET A 1 89 ? -18.641 7.406 13.742 1 91.56 89 MET A CA 1
ATOM 680 C C . MET A 1 89 ? -17.188 7.121 13.375 1 91.56 89 MET A C 1
ATOM 682 O O . MET A 1 89 ? -16.922 6.48 12.359 1 91.56 89 MET A O 1
ATOM 686 N N . THR A 1 90 ? -16.375 7.586 14.211 1 91.88 90 THR A N 1
ATOM 687 C CA . THR A 1 90 ? -14.953 7.355 13.977 1 91.88 90 THR A CA 1
ATOM 688 C C . THR A 1 90 ? -14.641 5.863 13.969 1 91.88 90 THR A C 1
ATOM 690 O O . THR A 1 90 ? -13.859 5.391 13.141 1 91.88 90 THR A O 1
ATOM 693 N N . ALA A 1 91 ? -15.281 5.172 14.828 1 93.12 91 ALA A N 1
ATOM 694 C CA . ALA A 1 91 ? -15.094 3.727 14.883 1 93.12 91 ALA A CA 1
ATOM 695 C C . ALA A 1 91 ? -15.547 3.066 13.578 1 93.12 91 ALA A C 1
ATOM 697 O O . ALA A 1 91 ? -14.891 2.148 13.086 1 93.12 91 ALA A O 1
ATOM 698 N N . MET A 1 92 ? -16.594 3.549 13.062 1 93.12 92 MET A N 1
ATOM 699 C CA . MET A 1 92 ? -17.109 3.002 11.812 1 93.12 92 MET A CA 1
ATOM 700 C C . MET A 1 92 ? -16.156 3.305 10.656 1 93.12 92 MET A C 1
ATOM 702 O O . MET A 1 92 ? -15.93 2.457 9.789 1 93.12 92 MET A O 1
ATOM 706 N N . VAL A 1 93 ? -15.609 4.434 10.648 1 92.19 93 VAL A N 1
ATOM 707 C CA . VAL A 1 93 ? -14.672 4.844 9.617 1 92.19 93 VAL A CA 1
ATOM 708 C C . VAL A 1 93 ? -13.414 3.975 9.68 1 92.19 93 VAL A C 1
ATOM 710 O O . VAL A 1 93 ? -12.938 3.486 8.648 1 92.19 93 VAL A O 1
ATOM 713 N N . ILE A 1 94 ? -13.016 3.713 10.875 1 94.12 94 ILE A N 1
ATOM 714 C CA . ILE A 1 94 ? -11.812 2.906 11.062 1 94.12 94 ILE A CA 1
ATOM 715 C C . ILE A 1 94 ? -12.086 1.467 10.641 1 94.12 94 ILE A C 1
ATOM 717 O O . ILE A 1 94 ? -11.242 0.836 9.992 1 94.12 94 ILE A O 1
ATOM 721 N N . LEU A 1 95 ? -13.242 1.049 10.945 1 95.75 95 LEU A N 1
ATOM 722 C CA . LEU A 1 95 ? -13.625 -0.298 10.531 1 95.75 95 LEU A CA 1
ATOM 723 C C . LEU A 1 95 ? -13.695 -0.4 9.016 1 95.75 95 LEU A C 1
ATOM 725 O O . LEU A 1 95 ? -13.273 -1.403 8.438 1 95.75 95 LEU A O 1
ATOM 729 N N . GLY A 1 96 ? -14.273 0.538 8.422 1 95.06 96 GLY A N 1
ATOM 730 C CA . GLY A 1 96 ? -14.312 0.579 6.969 1 95.06 96 GLY A CA 1
ATOM 731 C C . GLY A 1 96 ? -12.93 0.583 6.34 1 95.06 96 GLY A C 1
ATOM 732 O O . GLY A 1 96 ? -12.664 -0.173 5.402 1 95.06 96 GLY A O 1
ATOM 733 N N . LYS A 1 97 ? -12.086 1.414 6.859 1 94.31 97 LYS A N 1
ATOM 734 C CA . LYS A 1 97 ? -10.711 1.487 6.379 1 94.31 97 LYS A CA 1
ATOM 735 C C . LYS A 1 97 ? -10 0.142 6.527 1 94.31 97 LYS A C 1
ATOM 737 O O . LYS A 1 97 ? -9.266 -0.276 5.633 1 94.31 97 LYS A O 1
ATOM 742 N N . THR A 1 98 ? -10.211 -0.474 7.652 1 96.44 98 THR A N 1
ATOM 743 C CA . THR A 1 98 ? -9.617 -1.776 7.934 1 96.44 98 THR A CA 1
ATOM 744 C C . THR A 1 98 ? -10.094 -2.816 6.922 1 96.44 98 THR A C 1
ATOM 746 O O . THR A 1 98 ? -9.305 -3.629 6.438 1 96.44 98 THR A O 1
ATOM 749 N N . SER A 1 99 ? -11.312 -2.779 6.59 1 97.19 99 SER A N 1
ATOM 750 C CA . SER A 1 99 ? -11.867 -3.703 5.602 1 97.19 99 SER A CA 1
ATOM 751 C C . SER A 1 99 ? -11.266 -3.465 4.223 1 97.19 99 SER A C 1
ATOM 753 O O . SER A 1 99 ? -10.984 -4.414 3.488 1 97.19 99 SER A O 1
ATOM 755 N N . LEU A 1 100 ? -10.992 -2.268 3.9 1 96.19 100 LEU A N 1
ATOM 756 C CA . LEU A 1 100 ? -10.523 -1.92 2.564 1 96.19 100 LEU A CA 1
ATOM 757 C C . LEU A 1 100 ? -9.047 -2.277 2.396 1 96.19 100 LEU A C 1
ATOM 759 O O . LEU A 1 100 ? -8.609 -2.623 1.297 1 96.19 100 LEU A O 1
ATOM 763 N N . ILE A 1 101 ? -8.281 -2.223 3.457 1 95.19 101 ILE A N 1
ATOM 764 C CA . ILE A 1 101 ? -6.902 -2.676 3.328 1 95.19 101 ILE A CA 1
ATOM 765 C C . ILE A 1 101 ? -6.875 -4.18 3.057 1 95.19 101 ILE A C 1
ATOM 767 O O . ILE A 1 101 ? -6.039 -4.664 2.291 1 95.19 101 ILE A O 1
ATOM 771 N N . GLY A 1 102 ? -7.766 -4.859 3.707 1 95.81 102 GLY A N 1
ATOM 772 C CA . GLY A 1 102 ? -7.926 -6.266 3.373 1 95.81 102 GLY A CA 1
ATOM 773 C C . GLY A 1 102 ? -8.305 -6.496 1.922 1 95.81 102 GLY A C 1
ATOM 774 O O . GLY A 1 102 ? -7.746 -7.375 1.262 1 95.81 102 GLY A O 1
ATOM 775 N N . ALA A 1 103 ? -9.211 -5.723 1.457 1 96.19 103 ALA A N 1
ATOM 776 C CA . ALA A 1 103 ? -9.641 -5.82 0.064 1 96.19 103 ALA A CA 1
ATOM 777 C C . ALA A 1 103 ? -8.477 -5.551 -0.887 1 96.19 103 ALA A C 1
ATOM 779 O O . ALA A 1 103 ? -8.383 -6.164 -1.952 1 96.19 103 ALA A O 1
ATOM 780 N N . PHE A 1 104 ? -7.664 -4.672 -0.5 1 94.19 104 PHE A N 1
ATOM 781 C CA . PHE A 1 104 ? -6.469 -4.355 -1.278 1 94.19 104 PHE A CA 1
ATOM 782 C C . PHE A 1 104 ? -5.605 -5.594 -1.471 1 94.19 104 PHE A C 1
ATOM 784 O O . PHE A 1 104 ? -5.191 -5.902 -2.592 1 94.19 104 PHE A O 1
ATOM 791 N N . TYR A 1 105 ? -5.371 -6.293 -0.491 1 92.56 105 TYR A N 1
ATOM 792 C CA . TYR A 1 105 ? -4.512 -7.465 -0.56 1 92.56 105 TYR A CA 1
ATOM 793 C C . TYR A 1 105 ? -5.207 -8.617 -1.276 1 92.56 105 TYR A C 1
ATOM 795 O O . TYR A 1 105 ? -4.562 -9.406 -1.969 1 92.56 105 TYR A O 1
ATOM 803 N N . ILE A 1 106 ? -6.496 -8.68 -1.105 1 93.44 106 ILE A N 1
ATOM 804 C CA . ILE A 1 106 ? -7.254 -9.672 -1.862 1 93.44 106 ILE A CA 1
ATOM 805 C C . ILE A 1 106 ? -7.152 -9.367 -3.355 1 93.44 106 ILE A C 1
ATOM 807 O O . ILE A 1 106 ? -7.043 -10.289 -4.172 1 93.44 106 ILE A O 1
ATOM 811 N N . ASN A 1 107 ? -7.137 -8.086 -3.668 1 92.88 107 ASN A N 1
ATOM 812 C CA . ASN A 1 107 ? -6.984 -7.656 -5.055 1 92.88 107 ASN A CA 1
ATOM 813 C C . ASN A 1 107 ? -5.672 -8.148 -5.652 1 92.88 107 ASN A C 1
ATOM 815 O O . ASN A 1 107 ? -5.621 -8.531 -6.824 1 92.88 107 ASN A O 1
ATOM 819 N N . PHE A 1 108 ? -4.711 -8.164 -4.867 1 90.06 108 PHE A N 1
ATOM 820 C CA . PHE A 1 108 ? -3.414 -8.648 -5.332 1 90.06 108 PHE A CA 1
ATOM 821 C C . PHE A 1 108 ? -3.486 -10.133 -5.691 1 90.06 108 PHE A C 1
ATOM 823 O O . PHE A 1 108 ? -2.963 -10.547 -6.723 1 90.06 108 PHE A O 1
ATOM 830 N N . SER A 1 109 ? -4.094 -10.758 -4.824 1 87.44 109 SER A N 1
ATOM 831 C CA . SER A 1 109 ? -4.227 -12.195 -5.039 1 87.44 109 SER A CA 1
ATOM 832 C C . SER A 1 109 ? -5.086 -12.492 -6.266 1 87.44 109 SER A C 1
ATOM 834 O O . SER A 1 109 ? -4.734 -13.352 -7.082 1 87.44 109 SER A O 1
ATOM 836 N N . ILE A 1 110 ? -6.168 -11.828 -6.441 1 89.38 110 ILE A N 1
ATOM 837 C CA . ILE A 1 110 ? -7.082 -12.039 -7.559 1 89.38 110 ILE A CA 1
ATOM 838 C C . ILE A 1 110 ? -6.395 -11.68 -8.867 1 89.38 110 ILE A C 1
ATOM 840 O O . ILE A 1 110 ? -6.453 -12.43 -9.844 1 89.38 110 ILE A O 1
ATOM 844 N N . THR A 1 111 ? -5.73 -10.594 -8.859 1 89.38 111 THR A N 1
ATOM 845 C CA . THR A 1 111 ? -5.07 -10.141 -10.078 1 89.38 111 THR A CA 1
ATOM 846 C C . THR A 1 111 ? -3.945 -11.094 -10.477 1 89.38 111 THR A C 1
ATOM 848 O O . THR A 1 111 ? -3.766 -11.391 -11.656 1 89.38 111 THR A O 1
ATOM 851 N N . GLY A 1 112 ? -3.223 -11.57 -9.523 1 85.25 112 GLY A N 1
ATOM 852 C CA . GLY A 1 112 ? -2.168 -12.531 -9.797 1 85.25 112 GLY A CA 1
ATOM 853 C C . GLY A 1 112 ? -2.686 -13.844 -10.359 1 85.25 112 GLY A C 1
ATOM 854 O O . GLY A 1 112 ? -2.068 -14.43 -11.25 1 85.25 112 GLY A O 1
ATOM 855 N N . GLU A 1 113 ? -3.805 -14.305 -9.914 1 82.38 113 GLU A N 1
ATOM 856 C CA . GLU A 1 113 ? -4.359 -15.586 -10.328 1 82.38 113 GLU A CA 1
ATOM 857 C C . GLU A 1 113 ? -5.039 -15.484 -11.688 1 82.38 113 GLU A C 1
ATOM 859 O O . GLU A 1 113 ? -5.098 -16.469 -12.438 1 82.38 113 GLU A O 1
ATOM 864 N N . MET A 1 114 ? -5.555 -14.336 -11.914 1 84.81 114 MET A N 1
ATOM 865 C CA . MET A 1 114 ? -6.238 -14.141 -13.188 1 84.81 114 MET A CA 1
ATOM 866 C C . MET A 1 114 ? -5.23 -13.922 -14.312 1 84.81 114 MET A C 1
ATOM 868 O O . MET A 1 114 ? -5.582 -14.016 -15.492 1 84.81 114 MET A O 1
ATOM 872 N N . SER A 1 115 ? -4.027 -13.695 -13.977 1 86.06 115 SER A N 1
ATOM 873 C CA . SER A 1 115 ? -3 -13.367 -14.961 1 86.06 115 SER A CA 1
ATOM 874 C C . SER A 1 115 ? -2.232 -14.609 -15.391 1 86.06 115 SER A C 1
ATOM 876 O O . SER A 1 115 ? -1.867 -15.445 -14.562 1 86.06 115 SER A O 1
ATOM 878 N N . PRO A 1 116 ? -2.139 -14.742 -16.797 1 85.81 116 PRO A N 1
ATOM 879 C CA . PRO A 1 116 ? -1.221 -15.805 -17.203 1 85.81 116 PRO A CA 1
ATOM 880 C C . PRO A 1 116 ? 0.159 -15.68 -16.562 1 85.81 116 PRO A C 1
ATOM 882 O O . PRO A 1 116 ? 0.636 -14.57 -16.328 1 85.81 116 PRO A O 1
ATOM 885 N N . THR A 1 117 ? 0.811 -16.812 -16.344 1 80.19 117 THR A N 1
ATOM 886 C CA . THR A 1 117 ? 2.061 -16.875 -15.594 1 80.19 117 THR A CA 1
ATOM 887 C C . THR A 1 117 ? 3.109 -15.953 -16.219 1 80.19 117 THR A C 1
ATOM 889 O O . THR A 1 117 ? 3.818 -15.234 -15.5 1 80.19 117 THR A O 1
ATOM 892 N N . LEU A 1 118 ? 3.113 -15.867 -17.531 1 83.44 118 LEU A N 1
ATOM 893 C CA . LEU A 1 118 ? 4.141 -15.109 -18.25 1 83.44 118 LEU A CA 1
ATOM 894 C C . LEU A 1 118 ? 3.887 -13.609 -18.141 1 83.44 118 LEU A C 1
ATOM 896 O O . LEU A 1 118 ? 4.816 -12.812 -18.234 1 83.44 118 LEU A O 1
ATOM 900 N N . LEU A 1 119 ? 2.623 -13.195 -17.844 1 86 119 LEU A N 1
ATOM 901 C CA . LEU A 1 119 ? 2.27 -11.781 -17.844 1 86 119 LEU A CA 1
ATOM 902 C C . LEU A 1 119 ? 1.803 -11.344 -16.453 1 86 119 LEU A C 1
ATOM 904 O O . LEU A 1 119 ? 1.32 -10.219 -16.281 1 86 119 LEU A O 1
ATOM 908 N N . ARG A 1 120 ? 2.012 -12.172 -15.5 1 84.75 120 ARG A N 1
ATOM 909 C CA . ARG A 1 120 ? 1.462 -11.938 -14.164 1 84.75 120 ARG A CA 1
ATOM 910 C C . ARG A 1 120 ? 2.023 -10.656 -13.562 1 84.75 120 ARG A C 1
ATOM 912 O O . ARG A 1 120 ? 1.271 -9.812 -13.07 1 84.75 120 ARG A O 1
ATOM 919 N N . ASN A 1 121 ? 3.312 -10.508 -13.719 1 83.5 121 ASN A N 1
ATOM 920 C CA . ASN A 1 121 ? 3.955 -9.352 -13.102 1 83.5 121 ASN A CA 1
ATOM 921 C C . ASN A 1 121 ? 3.525 -8.047 -13.773 1 83.5 121 ASN A C 1
ATOM 923 O O . ASN A 1 121 ? 3.287 -7.047 -13.094 1 83.5 121 ASN A O 1
ATOM 927 N N . ILE A 1 122 ? 3.334 -8.086 -15.008 1 85.38 122 ILE A N 1
ATOM 928 C CA . ILE A 1 122 ? 2.947 -6.891 -15.75 1 85.38 122 ILE A CA 1
ATOM 929 C C . ILE A 1 122 ? 1.49 -6.547 -15.453 1 85.38 122 ILE A C 1
ATOM 931 O O . ILE A 1 122 ? 1.145 -5.375 -15.281 1 85.38 122 ILE A O 1
ATOM 935 N N . MET A 1 123 ? 0.718 -7.543 -15.391 1 87.69 123 MET A N 1
ATOM 936 C CA . MET A 1 123 ? -0.707 -7.312 -15.164 1 87.69 123 MET A CA 1
ATOM 937 C C . MET A 1 123 ? -0.96 -6.812 -13.75 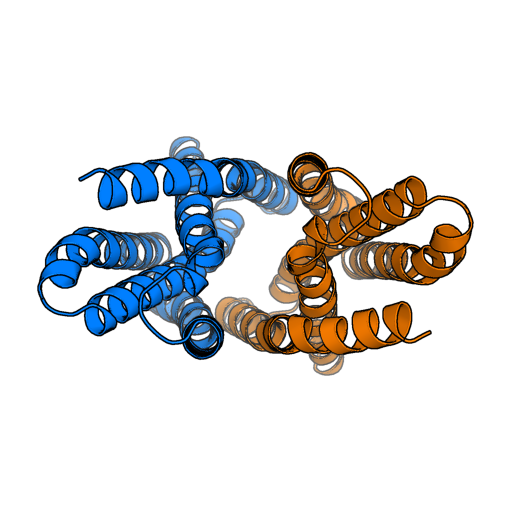1 87.69 123 MET A C 1
ATOM 939 O O . MET A 1 123 ? -1.75 -5.891 -13.539 1 87.69 123 MET A O 1
ATOM 943 N N . VAL A 1 124 ? -0.287 -7.387 -12.789 1 88.75 124 VAL A N 1
ATOM 944 C CA . VAL A 1 124 ? -0.417 -6.941 -11.406 1 88.75 124 VAL A CA 1
ATOM 945 C C . VAL A 1 124 ? 0.131 -5.52 -11.266 1 88.75 124 VAL A C 1
ATOM 947 O O . VAL A 1 124 ? -0.483 -4.672 -10.617 1 88.75 124 VAL A O 1
ATOM 950 N N . GLY A 1 125 ? 1.247 -5.328 -11.898 1 89.31 125 GLY A N 1
ATOM 951 C CA . GLY A 1 125 ? 1.828 -3.994 -11.891 1 89.31 125 GLY A CA 1
ATOM 952 C C . GLY A 1 125 ? 0.926 -2.943 -12.508 1 89.31 125 GLY A C 1
ATOM 953 O O . GLY A 1 125 ? 0.734 -1.868 -11.938 1 89.31 125 GLY A O 1
ATOM 954 N N . SER A 1 126 ? 0.375 -3.254 -13.602 1 91.69 126 SER A N 1
ATOM 955 C CA . SER A 1 126 ? -0.508 -2.32 -14.289 1 91.69 126 SER A CA 1
ATOM 956 C C . SER A 1 126 ? -1.774 -2.055 -13.484 1 91.69 126 SER A C 1
ATOM 958 O O . SER A 1 126 ? -2.223 -0.911 -13.383 1 91.69 126 SER A O 1
ATOM 960 N N . ALA A 1 127 ? -2.326 -3.092 -12.977 1 92.75 127 ALA A N 1
ATOM 961 C CA . ALA A 1 127 ? -3.533 -2.936 -12.172 1 92.75 127 ALA A CA 1
ATOM 962 C C . ALA A 1 127 ? -3.26 -2.094 -10.93 1 92.75 127 ALA A C 1
ATOM 964 O O . ALA A 1 127 ? -4.062 -1.229 -10.57 1 92.75 127 ALA A O 1
ATOM 965 N N . SER A 1 128 ? -2.129 -2.307 -10.328 1 92.25 128 SER A N 1
ATOM 966 C CA . SER A 1 128 ? -1.74 -1.547 -9.141 1 92.25 128 SER A CA 1
ATOM 967 C C . SER A 1 128 ? -1.5 -0.08 -9.484 1 92.25 128 SER A C 1
ATOM 969 O O . SER A 1 128 ? -1.862 0.809 -8.711 1 92.25 128 SER A O 1
ATOM 971 N N . ALA A 1 129 ? -0.88 0.141 -10.617 1 92.56 129 ALA A N 1
ATOM 972 C CA . ALA A 1 129 ? -0.646 1.508 -11.07 1 92.56 129 ALA A CA 1
ATOM 973 C C . ALA A 1 129 ? -1.963 2.236 -11.32 1 92.56 129 ALA A C 1
ATOM 975 O O . ALA A 1 129 ? -2.107 3.41 -10.969 1 92.56 129 ALA A O 1
ATOM 976 N N . VAL A 1 130 ? -2.852 1.565 -11.898 1 92.81 130 VAL A N 1
ATOM 977 C CA . VAL A 1 130 ? -4.164 2.146 -12.164 1 92.81 130 VAL A CA 1
ATOM 978 C C . VAL A 1 130 ? -4.863 2.459 -10.844 1 92.81 130 VAL A C 1
ATOM 980 O O . VAL A 1 130 ? -5.594 3.447 -10.734 1 92.81 130 VAL A O 1
ATOM 983 N N . GLY A 1 131 ? -4.656 1.604 -9.875 1 92.81 131 GLY A N 1
ATOM 984 C CA . GLY A 1 131 ? -5.215 1.851 -8.555 1 92.81 131 GLY A CA 1
ATOM 985 C C . GLY A 1 131 ? -4.758 3.164 -7.949 1 92.81 131 GLY A C 1
ATOM 986 O O . GLY A 1 131 ? -5.484 3.785 -7.172 1 92.81 131 GLY A O 1
ATOM 987 N N . LYS A 1 132 ? -3.627 3.607 -8.367 1 90.44 132 LYS A N 1
ATOM 988 C CA . LYS A 1 132 ? -3.072 4.852 -7.848 1 90.44 132 LYS A CA 1
ATOM 989 C C . LYS A 1 132 ? -3.893 6.055 -8.305 1 90.44 132 LYS A C 1
ATOM 991 O O . LYS A 1 132 ? -3.875 7.105 -7.656 1 90.44 132 LYS A O 1
ATOM 996 N N . ILE A 1 133 ? -4.551 5.938 -9.312 1 89.31 133 ILE A N 1
ATOM 997 C CA . ILE A 1 133 ? -5.48 6.984 -9.734 1 89.31 133 ILE A CA 1
ATOM 998 C C . ILE A 1 133 ? -6.492 7.246 -8.617 1 89.31 133 ILE A C 1
ATOM 1000 O O . ILE A 1 133 ? -6.836 8.398 -8.344 1 89.31 133 ILE A O 1
ATOM 1004 N N . GLY A 1 134 ? -6.934 6.168 -8.047 1 86.56 134 GLY A N 1
ATOM 1005 C CA . GLY A 1 134 ? -7.836 6.297 -6.914 1 86.56 134 GLY A CA 1
ATOM 1006 C C . GLY A 1 134 ? -7.223 7.035 -5.742 1 86.56 134 GLY A C 1
ATOM 1007 O O . GLY A 1 134 ? -7.867 7.898 -5.141 1 86.56 134 GLY A O 1
ATOM 1008 N N . SER A 1 135 ? -5.992 6.723 -5.453 1 84.44 135 SER A N 1
ATOM 1009 C CA . SER A 1 135 ? -5.32 7.355 -4.324 1 84.44 135 SER A CA 1
ATOM 1010 C C . SER A 1 135 ? -5.078 8.836 -4.582 1 84.44 135 SER A C 1
ATOM 1012 O O . SER A 1 135 ? -5.125 9.648 -3.652 1 84.44 135 SER A O 1
ATOM 1014 N N . PHE A 1 136 ? -4.863 9.172 -5.812 1 81.88 136 PHE A N 1
ATOM 1015 C CA . PHE A 1 136 ? -4.613 10.562 -6.18 1 81.88 136 PHE A CA 1
ATOM 1016 C C . PHE A 1 136 ? -5.891 11.391 -6.082 1 81.88 136 PHE A C 1
ATOM 1018 O O . PHE A 1 136 ? -5.844 12.578 -5.75 1 81.88 136 PHE A O 1
ATOM 1025 N N . THR A 1 137 ? -6.969 10.883 -6.305 1 82.38 137 THR A N 1
ATOM 1026 C CA . THR A 1 137 ? -8.234 11.602 -6.328 1 82.38 137 THR A CA 1
ATOM 1027 C C . THR A 1 137 ? -8.867 11.633 -4.941 1 82.38 137 THR A C 1
ATOM 1029 O O . THR A 1 137 ? -9.781 12.422 -4.688 1 82.38 137 THR A O 1
ATOM 1032 N N . ALA A 1 138 ? -8.281 10.859 -4.043 1 80.69 138 ALA A N 1
ATOM 1033 C CA . ALA A 1 138 ? -8.891 10.656 -2.73 1 80.69 138 ALA A CA 1
ATOM 1034 C C . ALA A 1 138 ? -8.953 11.969 -1.949 1 80.69 138 ALA A C 1
ATOM 1036 O O . ALA A 1 138 ? -9.992 12.32 -1.395 1 80.69 138 ALA A O 1
ATOM 1037 N N . PRO A 1 139 ? -7.891 12.773 -1.928 1 68.5 139 PRO A N 1
ATOM 1038 C CA . PRO A 1 139 ? -7.953 14.008 -1.15 1 68.5 139 PRO A CA 1
ATOM 1039 C C . PRO A 1 139 ? -9.023 14.977 -1.661 1 68.5 139 PRO A C 1
ATOM 1041 O O . PRO A 1 139 ? -9.617 15.711 -0.874 1 68.5 139 PRO A O 1
ATOM 1044 N N . TYR A 1 140 ? -9.258 14.93 -2.832 1 68.56 140 TYR A N 1
ATOM 1045 C CA . TYR A 1 140 ? -10.219 15.844 -3.436 1 68.56 140 TYR A CA 1
ATOM 1046 C C . TYR A 1 140 ? -11.648 15.43 -3.1 1 68.56 140 TYR A C 1
ATOM 1048 O O . TYR A 1 140 ? -12.531 16.281 -2.961 1 68.56 140 TYR A O 1
ATOM 1056 N N . LEU A 1 141 ? -11.781 14.234 -2.996 1 63.97 141 LEU A N 1
ATOM 1057 C CA . LEU A 1 141 ? -13.109 13.742 -2.648 1 63.97 141 LEU A CA 1
ATOM 1058 C C . LEU A 1 141 ? -13.453 14.086 -1.204 1 63.97 141 LEU A C 1
ATOM 1060 O O . LEU A 1 141 ? -14.602 14.406 -0.897 1 63.97 141 LEU A O 1
ATOM 1064 N N . MET A 1 142 ? -12.523 14.023 -0.45 1 57.91 142 MET A N 1
ATOM 1065 C CA . MET A 1 142 ? -12.789 14.336 0.952 1 57.91 142 MET A CA 1
ATOM 1066 C C . MET A 1 142 ? -12.961 15.836 1.151 1 57.91 142 MET A C 1
ATOM 1068 O O . MET A 1 142 ? -13.766 16.266 1.981 1 57.91 142 MET A O 1
ATOM 1072 N N . PHE A 1 143 ? -12.109 16.438 0.465 1 52.88 143 PHE A N 1
ATOM 1073 C CA . PHE A 1 143 ? -12.336 17.875 0.531 1 52.88 143 PHE A CA 1
ATOM 1074 C C . PHE A 1 143 ? -13.742 18.219 0.062 1 52.88 143 PHE A C 1
ATOM 1076 O O . PHE A 1 143 ? -14.391 19.109 0.623 1 52.88 143 PHE A O 1
ATOM 1083 N N . LEU A 1 144 ? -14.008 17.484 -0.824 1 49.25 144 LEU A N 1
ATOM 1084 C CA . LEU A 1 144 ? -15.367 17.719 -1.308 1 49.25 144 LEU A CA 1
ATOM 1085 C C . LEU A 1 144 ? -16.391 17.203 -0.307 1 49.25 144 LEU A C 1
A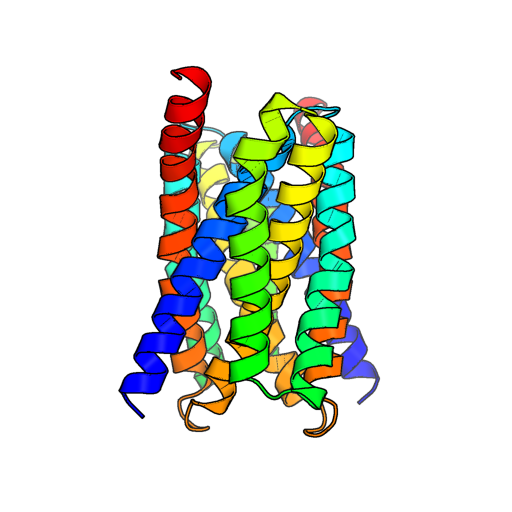TOM 1087 O O . LEU A 1 144 ? -17.453 17.828 -0.116 1 49.25 144 LEU A O 1
ATOM 1091 N N . GLY A 1 145 ? -16.188 16.094 0.258 1 51.22 145 GLY A N 1
ATOM 1092 C CA . GLY A 1 145 ? -17.094 15.523 1.254 1 51.22 145 GLY A CA 1
ATOM 1093 C C . GLY A 1 145 ? -17.109 16.312 2.551 1 51.22 145 GLY A C 1
ATOM 1094 O O . GLY A 1 145 ? -18.172 16.531 3.135 1 51.22 145 GLY A O 1
ATOM 1095 N N . ILE A 1 146 ? -15.922 16.531 3.119 1 46.22 146 ILE A N 1
ATOM 1096 C CA . ILE A 1 146 ? -15.867 17.406 4.281 1 46.22 146 ILE A CA 1
ATOM 1097 C C . ILE A 1 146 ? -16.578 18.719 3.965 1 46.22 146 ILE A C 1
ATOM 1099 O O . ILE A 1 146 ? -17.312 19.25 4.801 1 46.22 146 ILE A O 1
ATOM 1103 N N . ARG A 1 147 ? -16.281 19.234 2.863 1 42.69 147 ARG A N 1
ATOM 1104 C CA . ARG A 1 147 ? -17.047 20.438 2.516 1 42.69 147 ARG A CA 1
ATOM 1105 C C . ARG A 1 147 ? -18.547 20.156 2.514 1 42.69 147 ARG A C 1
ATOM 1107 O O . ARG A 1 147 ? -19.344 20.969 2.969 1 42.69 147 ARG A O 1
ATOM 1114 N N . ILE A 1 148 ? -18.828 19.047 2.092 1 39.16 148 ILE A N 1
ATOM 1115 C CA . ILE A 1 148 ? -20.266 18.828 2.115 1 39.16 148 ILE A CA 1
ATOM 1116 C C . ILE A 1 148 ? -20.75 18.703 3.561 1 39.16 148 ILE A C 1
ATOM 1118 O O . ILE A 1 148 ? -21.844 19.172 3.9 1 39.16 148 ILE A O 1
ATOM 1122 N N . ARG A 1 149 ? -20.078 18.047 4.434 1 42.19 149 ARG A N 1
ATOM 1123 C CA . ARG A 1 149 ? -20.547 17.938 5.809 1 42.19 149 ARG A CA 1
ATOM 1124 C C . ARG A 1 149 ? -20.391 19.266 6.539 1 42.19 149 ARG A C 1
ATOM 1126 O O . ARG A 1 149 ? -21.203 19.609 7.406 1 42.19 149 ARG A O 1
ATOM 1133 N N . ILE A 1 150 ? -19.219 19.938 6.465 1 35.53 150 ILE A N 1
ATOM 1134 C CA . ILE A 1 150 ? -19.156 21.234 7.117 1 35.53 150 ILE A CA 1
ATOM 1135 C C . ILE A 1 150 ? -20.234 22.156 6.555 1 35.53 150 ILE A C 1
ATOM 1137 O O . ILE A 1 150 ? -20.797 22.984 7.281 1 35.53 150 ILE A O 1
ATOM 1141 N N . VAL A 1 151 ? -20.406 22.094 5.289 1 34.44 151 VAL A N 1
ATOM 1142 C CA . VAL A 1 151 ? -21.406 23 4.742 1 34.44 151 VAL A CA 1
ATOM 1143 C C . VAL A 1 151 ? -22.812 22.453 5.027 1 34.44 151 VAL A C 1
ATOM 1145 O O . VAL A 1 151 ? -23.812 23.172 4.871 1 34.44 151 VAL A O 1
ATOM 1148 N N . ALA A 1 152 ? -22.906 21.312 5.238 1 35.09 152 ALA A N 1
ATOM 1149 C CA . ALA A 1 152 ? -24.281 20.984 5.602 1 35.09 152 ALA A CA 1
ATOM 1150 C C . ALA A 1 152 ? -24.531 21.234 7.086 1 35.09 152 ALA A C 1
ATOM 1152 O O . ALA A 1 152 ? -23.625 21.125 7.906 1 35.09 152 ALA A O 1
ATOM 1153 N N . MET B 1 1 ? 15.266 -22.375 3.07 1 56.75 1 MET B N 1
ATOM 1154 C CA . MET B 1 1 ? 13.938 -21.797 2.928 1 56.75 1 MET B CA 1
ATOM 1155 C C . MET B 1 1 ? 13.672 -20.766 4.02 1 56.75 1 MET B C 1
ATOM 1157 O O . MET B 1 1 ? 13.211 -19.656 3.734 1 56.75 1 MET B O 1
ATOM 1161 N N . ARG B 1 2 ? 14.234 -21.125 5.195 1 65.88 2 ARG B N 1
ATOM 1162 C CA . ARG B 1 2 ? 14 -20.312 6.387 1 65.88 2 ARG B CA 1
ATOM 1163 C C . ARG B 1 2 ? 14.703 -18.969 6.277 1 65.88 2 ARG B C 1
ATOM 1165 O O . ARG B 1 2 ? 14.109 -17.938 6.586 1 65.88 2 ARG B O 1
ATOM 1172 N N . CYS B 1 3 ? 15.82 -19 5.711 1 74.25 3 CYS B N 1
ATOM 1173 C CA . CYS B 1 3 ? 16.578 -17.766 5.645 1 74.25 3 CYS B CA 1
ATOM 1174 C C . CYS B 1 3 ? 15.961 -16.797 4.637 1 74.25 3 CYS B C 1
ATOM 1176 O O . CYS B 1 3 ? 15.914 -15.594 4.875 1 74.25 3 CYS B O 1
ATOM 1178 N N . ARG B 1 4 ? 15.43 -17.281 3.672 1 81.44 4 ARG B N 1
ATOM 1179 C CA . ARG B 1 4 ? 14.836 -16.453 2.623 1 81.44 4 ARG B CA 1
ATOM 1180 C C . ARG B 1 4 ? 13.578 -15.75 3.119 1 81.44 4 ARG B C 1
ATOM 1182 O O . ARG B 1 4 ? 13.312 -14.602 2.754 1 81.44 4 ARG B O 1
ATOM 1189 N N . LEU B 1 5 ? 12.961 -16.422 4.082 1 80.94 5 LEU B N 1
ATOM 1190 C CA . LEU B 1 5 ? 11.734 -15.844 4.629 1 80.94 5 LEU B CA 1
ATOM 1191 C C . LEU B 1 5 ? 12.047 -14.68 5.562 1 80.94 5 LEU B C 1
ATOM 1193 O O . LEU B 1 5 ? 11.344 -13.664 5.547 1 80.94 5 LEU B O 1
ATOM 1197 N N . VAL B 1 6 ? 13.07 -14.898 6.254 1 86.44 6 VAL B N 1
ATOM 1198 C CA . VAL B 1 6 ? 13.469 -13.852 7.188 1 86.44 6 VAL B CA 1
ATOM 1199 C C . VAL B 1 6 ? 13.883 -12.602 6.414 1 86.44 6 VAL B C 1
ATOM 1201 O O . VAL B 1 6 ? 13.508 -11.484 6.785 1 86.44 6 VAL B O 1
ATOM 1204 N N . VAL B 1 7 ? 14.609 -12.773 5.387 1 87.38 7 VAL B N 1
ATOM 1205 C CA . VAL B 1 7 ? 15.055 -11.656 4.562 1 87.38 7 VAL B CA 1
ATOM 1206 C C . VAL B 1 7 ? 13.852 -10.961 3.938 1 87.38 7 VAL B C 1
ATOM 1208 O O . VAL B 1 7 ? 13.805 -9.727 3.865 1 87.38 7 VAL B O 1
ATOM 1211 N N . ALA B 1 8 ? 12.922 -11.758 3.57 1 89.44 8 ALA B N 1
ATOM 1212 C CA . ALA B 1 8 ? 11.711 -11.195 2.99 1 89.44 8 ALA B CA 1
ATOM 1213 C C . ALA B 1 8 ? 10.953 -10.352 4.012 1 89.44 8 ALA B C 1
ATOM 1215 O O . ALA B 1 8 ? 10.523 -9.242 3.713 1 89.44 8 ALA B O 1
ATOM 1216 N N . TYR B 1 9 ? 10.898 -10.859 5.223 1 93.19 9 TYR B N 1
ATOM 1217 C CA . TYR B 1 9 ? 10.172 -10.148 6.273 1 93.19 9 TYR B CA 1
ATOM 1218 C C . TYR B 1 9 ? 10.875 -8.844 6.629 1 93.19 9 TYR B C 1
ATOM 1220 O O . TYR B 1 9 ? 10.227 -7.816 6.84 1 93.19 9 TYR B O 1
ATOM 1228 N N . ILE B 1 10 ? 12.125 -8.898 6.656 1 93.81 10 ILE B N 1
ATOM 1229 C CA . ILE B 1 10 ? 12.898 -7.703 6.977 1 93.81 10 ILE B CA 1
ATOM 1230 C C . ILE B 1 10 ? 12.727 -6.668 5.867 1 93.81 10 ILE B C 1
ATOM 1232 O O . ILE B 1 10 ? 12.594 -5.473 6.137 1 93.81 10 ILE B O 1
ATOM 1236 N N . SER B 1 11 ? 12.758 -7.137 4.637 1 95.31 11 SER B N 1
ATOM 1237 C CA . SER B 1 11 ? 12.586 -6.227 3.512 1 95.31 11 SER B CA 1
ATOM 1238 C C . SER B 1 11 ? 11.219 -5.547 3.557 1 95.31 11 SER B C 1
ATOM 1240 O O . SER B 1 11 ? 11.086 -4.375 3.193 1 95.31 11 SER B O 1
ATOM 1242 N N . TRP B 1 12 ? 10.266 -6.316 4.055 1 95.81 12 TRP B N 1
ATOM 1243 C CA . TRP B 1 12 ? 8.93 -5.75 4.199 1 95.81 12 TRP B CA 1
ATOM 1244 C C . TRP B 1 12 ? 8.922 -4.629 5.23 1 95.81 12 TRP B C 1
ATOM 1246 O O . TRP B 1 12 ? 8.328 -3.572 5.004 1 95.81 12 TRP B O 1
ATOM 1256 N N . ILE B 1 13 ? 9.562 -4.828 6.258 1 94.38 13 ILE B N 1
ATOM 1257 C CA . ILE B 1 13 ? 9.594 -3.834 7.328 1 94.38 13 ILE B CA 1
ATOM 1258 C C . ILE B 1 13 ? 10.328 -2.586 6.844 1 94.38 13 ILE B C 1
ATOM 1260 O O . ILE B 1 13 ? 9.828 -1.468 7 1 94.38 13 ILE B O 1
ATOM 1264 N N . VAL B 1 14 ? 11.461 -2.779 6.211 1 93.88 14 VAL B N 1
ATOM 1265 C CA . VAL B 1 14 ? 12.312 -1.67 5.793 1 93.88 14 VAL B CA 1
ATOM 1266 C C . VAL B 1 14 ? 11.609 -0.865 4.703 1 93.88 14 VAL B C 1
ATOM 1268 O O . VAL B 1 14 ? 11.578 0.367 4.75 1 93.88 14 VAL B O 1
ATOM 1271 N N . THR B 1 15 ? 11.047 -1.533 3.762 1 94.75 15 THR B N 1
ATOM 1272 C CA . THR B 1 15 ? 10.383 -0.862 2.648 1 94.75 15 THR B CA 1
ATOM 1273 C C . THR B 1 15 ? 9.195 -0.049 3.143 1 94.75 15 THR B C 1
ATOM 1275 O O . THR B 1 15 ? 9.016 1.104 2.744 1 94.75 15 THR B O 1
ATOM 1278 N N . ASN B 1 16 ? 8.43 -0.623 4.074 1 92.81 16 ASN B N 1
ATOM 1279 C CA . ASN B 1 16 ? 7.277 0.092 4.609 1 92.81 16 ASN B CA 1
ATOM 1280 C C . ASN B 1 16 ? 7.699 1.271 5.48 1 92.81 16 ASN B C 1
ATOM 1282 O O . ASN B 1 16 ? 7.113 2.352 5.398 1 92.81 16 ASN B O 1
ATOM 1286 N N . MET B 1 17 ? 8.656 1.08 6.246 1 90.94 17 MET B N 1
ATOM 1287 C CA . MET B 1 17 ? 9.117 2.123 7.156 1 90.94 17 MET B CA 1
ATOM 1288 C C . MET B 1 17 ? 9.602 3.344 6.383 1 90.94 17 MET B C 1
ATOM 1290 O O . MET B 1 17 ? 9.211 4.473 6.68 1 90.94 17 MET B O 1
ATOM 1294 N N . VAL B 1 18 ? 10.445 3.086 5.398 1 90.81 18 VAL B N 1
ATOM 1295 C CA . VAL B 1 18 ? 11.047 4.188 4.648 1 90.81 18 VAL B CA 1
ATOM 1296 C C . VAL B 1 18 ? 9.984 4.855 3.779 1 90.81 18 VAL B C 1
ATOM 1298 O O . VAL B 1 18 ? 9.883 6.086 3.742 1 90.81 18 VAL B O 1
ATOM 1301 N N . TYR B 1 19 ? 9.156 4.074 3.172 1 92.44 19 TYR B N 1
ATOM 1302 C CA . TYR B 1 19 ? 8.125 4.637 2.307 1 92.44 19 TYR B CA 1
ATOM 1303 C C . TYR B 1 19 ? 7.156 5.504 3.102 1 92.44 19 TYR B C 1
ATOM 1305 O O . TYR B 1 19 ? 6.906 6.656 2.74 1 92.44 19 TYR B O 1
ATOM 1313 N N . TYR B 1 20 ? 6.691 4.957 4.113 1 87.06 20 TYR B N 1
ATOM 1314 C CA . TYR B 1 20 ? 5.688 5.688 4.879 1 87.06 20 TYR B CA 1
ATOM 1315 C C . TYR B 1 20 ? 6.324 6.836 5.656 1 87.06 20 TYR B C 1
ATOM 1317 O O . TYR B 1 20 ? 5.684 7.863 5.895 1 87.06 20 TYR B O 1
ATOM 1325 N N . GLY B 1 21 ? 7.5 6.684 6.086 1 83.75 21 GLY B N 1
ATOM 1326 C CA . GLY B 1 21 ? 8.219 7.805 6.672 1 83.75 21 GLY B CA 1
ATOM 1327 C C . GLY B 1 21 ? 8.328 8.992 5.738 1 83.75 21 GLY B C 1
ATOM 1328 O O . GLY B 1 21 ? 8.164 10.141 6.164 1 83.75 21 GLY B O 1
ATOM 1329 N N . LEU B 1 22 ? 8.516 8.734 4.523 1 86.56 22 LEU B N 1
ATOM 1330 C CA . LEU B 1 22 ? 8.648 9.789 3.523 1 86.56 22 LEU B CA 1
ATOM 1331 C C . LEU B 1 22 ? 7.281 10.289 3.07 1 86.56 22 LEU B C 1
ATOM 1333 O O . LEU B 1 22 ? 7.098 11.484 2.848 1 86.56 22 LEU B O 1
ATOM 1337 N N . ALA B 1 23 ? 6.371 9.367 2.943 1 84.12 23 ALA B N 1
ATOM 1338 C CA . ALA B 1 23 ? 5.035 9.711 2.465 1 84.12 23 ALA B CA 1
ATOM 1339 C C . ALA B 1 23 ? 4.34 10.672 3.426 1 84.12 23 ALA B C 1
ATOM 1341 O O . ALA B 1 23 ? 3.676 11.617 2.994 1 84.12 23 ALA B O 1
ATOM 1342 N N . LEU B 1 24 ? 4.504 10.539 4.688 1 76 24 LEU B N 1
ATOM 1343 C CA . LEU B 1 24 ? 3.84 11.359 5.699 1 76 24 LEU B CA 1
ATOM 1344 C C . LEU B 1 24 ? 4.52 12.719 5.832 1 76 24 LEU B C 1
ATOM 1346 O O . LEU B 1 24 ? 3.918 13.664 6.336 1 76 24 LEU B O 1
ATOM 1350 N N . ASN B 1 25 ? 5.715 12.828 5.312 1 77.69 25 ASN B N 1
ATOM 1351 C CA . ASN B 1 25 ? 6.453 14.07 5.512 1 77.69 25 ASN B CA 1
ATOM 1352 C C . ASN B 1 25 ? 6.715 14.789 4.188 1 77.69 25 ASN B C 1
ATOM 1354 O O . ASN B 1 25 ? 7.5 15.734 4.133 1 77.69 25 ASN B O 1
ATOM 1358 N N . ILE B 1 26 ? 6.09 14.336 3.236 1 80.94 26 ILE B N 1
ATOM 1359 C CA . ILE B 1 26 ? 6.375 14.852 1.903 1 80.94 26 ILE B CA 1
ATOM 1360 C C . ILE B 1 26 ? 6.043 16.344 1.849 1 80.94 26 ILE B C 1
ATOM 1362 O O . ILE B 1 26 ? 6.699 17.109 1.132 1 80.94 26 ILE B O 1
ATOM 1366 N N . THR B 1 27 ? 5.066 16.766 2.646 1 73.44 27 THR B N 1
ATOM 1367 C CA . THR B 1 27 ? 4.629 18.156 2.615 1 73.44 27 THR B CA 1
ATOM 1368 C C . THR B 1 27 ? 5.52 19.016 3.5 1 73.44 27 THR B C 1
ATOM 1370 O O . THR B 1 27 ? 5.457 20.25 3.439 1 73.44 27 THR B O 1
ATOM 1373 N N . ALA B 1 28 ? 6.348 18.391 4.262 1 74.44 28 ALA B N 1
ATOM 1374 C CA . ALA B 1 28 ? 7.227 19.125 5.172 1 74.44 28 ALA B CA 1
ATOM 1375 C C . ALA B 1 28 ? 8.523 19.516 4.477 1 74.44 28 ALA B C 1
ATOM 1377 O O . ALA B 1 28 ? 9.273 20.359 4.984 1 74.44 28 ALA B O 1
ATOM 1378 N N . PHE B 1 29 ? 8.727 18.969 3.287 1 78.38 29 PHE B N 1
ATOM 1379 C CA . PHE B 1 29 ? 9.969 19.266 2.584 1 78.38 29 PHE B CA 1
ATOM 1380 C C . PHE B 1 29 ? 9.859 20.594 1.846 1 78.38 29 PHE B C 1
ATOM 1382 O O . PHE B 1 29 ? 8.781 21.188 1.765 1 78.38 29 PHE B O 1
ATOM 1389 N N . SER B 1 30 ? 10.992 21.078 1.497 1 77.62 30 SER B N 1
ATOM 1390 C CA . SER B 1 30 ? 11.055 22.406 0.894 1 77.62 30 SER B CA 1
ATOM 1391 C C . SER B 1 30 ? 10.234 22.469 -0.389 1 77.62 30 SER B C 1
ATOM 1393 O O . SER B 1 30 ? 10.086 21.469 -1.091 1 77.62 30 SER B O 1
ATOM 1395 N N . GLY B 1 31 ? 9.562 23.641 -0.525 1 79.69 31 GLY B N 1
ATOM 1396 C CA . GLY B 1 31 ? 8.75 23.844 -1.716 1 79.69 31 GLY B CA 1
ATOM 1397 C C . GLY B 1 31 ? 7.262 23.875 -1.422 1 79.69 31 GLY B C 1
ATOM 1398 O O . GLY B 1 31 ? 6.855 23.984 -0.263 1 79.69 31 GLY B O 1
ATOM 1399 N N . ASP B 1 32 ? 6.52 23.938 -2.438 1 82.81 32 ASP B N 1
ATOM 1400 C CA . ASP B 1 32 ? 5.066 23.969 -2.309 1 82.81 32 ASP B CA 1
ATOM 1401 C C . ASP B 1 32 ? 4.527 22.594 -1.893 1 82.81 32 ASP B C 1
ATOM 1403 O O . ASP B 1 32 ? 4.801 21.594 -2.551 1 82.81 32 ASP B O 1
ATOM 1407 N N . ARG B 1 33 ? 3.809 22.531 -0.834 1 80.12 33 ARG B N 1
ATOM 1408 C CA . ARG B 1 33 ? 3.297 21.297 -0.258 1 80.12 33 ARG B CA 1
ATOM 1409 C C . ARG B 1 33 ? 2.414 20.547 -1.254 1 80.12 33 ARG B C 1
ATOM 1411 O O . ARG B 1 33 ? 2.453 19.312 -1.327 1 80.12 33 ARG B O 1
ATOM 1418 N N . TYR B 1 34 ? 1.651 21.281 -2.014 1 78.88 34 TYR B N 1
ATOM 1419 C CA . TYR B 1 34 ? 0.735 20.656 -2.959 1 78.88 34 TYR B CA 1
ATOM 1420 C C . TYR B 1 34 ? 1.488 20.094 -4.16 1 78.88 34 TYR B C 1
ATOM 1422 O O . TYR B 1 34 ? 1.163 19.016 -4.656 1 78.88 34 TYR B O 1
ATOM 1430 N N . VAL B 1 35 ? 2.467 20.797 -4.551 1 82.69 35 VAL B N 1
ATOM 1431 C CA . VAL B 1 35 ? 3.279 20.344 -5.672 1 82.69 35 VAL B CA 1
ATOM 1432 C C . VAL B 1 35 ? 4.078 19.109 -5.262 1 82.69 35 VAL B C 1
ATOM 1434 O O . VAL B 1 35 ? 4.164 18.125 -6.016 1 82.69 35 VAL B O 1
ATOM 1437 N N . ASN B 1 36 ? 4.605 19.141 -4.043 1 86.38 36 ASN B N 1
ATOM 1438 C CA . ASN B 1 36 ? 5.355 17.984 -3.541 1 86.38 36 ASN B CA 1
ATOM 1439 C C . ASN B 1 36 ? 4.484 16.734 -3.469 1 86.38 36 ASN B C 1
ATOM 1441 O O . ASN B 1 36 ? 4.91 15.656 -3.869 1 86.38 36 ASN B O 1
ATOM 1445 N N . ALA B 1 37 ? 3.287 16.953 -3.031 1 81.69 37 ALA B N 1
ATOM 1446 C CA . ALA B 1 37 ? 2.371 15.82 -2.908 1 81.69 37 ALA B CA 1
ATOM 1447 C C . ALA B 1 37 ? 1.977 15.289 -4.281 1 81.69 37 ALA B C 1
ATOM 1449 O O . ALA B 1 37 ? 1.965 14.07 -4.5 1 81.69 37 ALA B O 1
ATOM 1450 N N . ALA B 1 38 ? 1.712 16.188 -5.199 1 83.75 38 ALA B N 1
ATOM 1451 C CA . ALA B 1 38 ? 1.284 15.805 -6.547 1 83.75 38 ALA B CA 1
ATOM 1452 C C . ALA B 1 38 ? 2.404 15.094 -7.297 1 83.75 38 ALA B C 1
ATOM 1454 O O . ALA B 1 38 ? 2.182 14.039 -7.898 1 83.75 38 ALA B O 1
ATOM 1455 N N . VAL B 1 39 ? 3.559 15.633 -7.215 1 88.56 39 VAL B N 1
ATOM 1456 C CA . VAL B 1 39 ? 4.695 15.055 -7.926 1 88.56 39 VAL B CA 1
ATOM 1457 C C . VAL B 1 39 ? 5.055 13.703 -7.316 1 88.56 39 VAL B C 1
ATOM 1459 O O . VAL B 1 39 ? 5.301 12.734 -8.039 1 88.56 39 VAL B O 1
ATOM 1462 N N . SER B 1 40 ? 5.074 13.641 -6.027 1 89.94 40 SER B N 1
ATOM 1463 C CA . SER B 1 40 ? 5.383 12.398 -5.34 1 89.94 40 SER B CA 1
ATOM 1464 C C . SER B 1 40 ? 4.379 11.305 -5.691 1 89.94 40 SER B C 1
ATOM 1466 O O . SER B 1 40 ? 4.75 10.148 -5.875 1 89.94 40 SER B O 1
ATOM 1468 N N . GLY B 1 41 ? 3.125 11.695 -5.762 1 87.56 41 GLY B N 1
ATOM 1469 C CA . GLY B 1 41 ? 2.092 10.75 -6.141 1 87.56 41 GLY B CA 1
ATOM 1470 C C . GLY B 1 41 ? 2.213 10.273 -7.578 1 87.56 41 GLY B C 1
ATOM 1471 O O . GLY B 1 41 ? 2.08 9.086 -7.859 1 87.56 41 GLY B O 1
ATOM 1472 N N . LEU B 1 42 ? 2.469 11.164 -8.438 1 88.94 42 LEU B N 1
ATOM 1473 C CA . LEU B 1 42 ? 2.596 10.852 -9.859 1 88.94 42 LEU B CA 1
ATOM 1474 C C . LEU B 1 42 ? 3.781 9.922 -10.102 1 88.94 42 LEU B C 1
ATOM 1476 O O . LEU B 1 42 ? 3.705 9.023 -10.945 1 88.94 42 LEU B O 1
ATOM 1480 N N . LEU B 1 43 ? 4.781 10.125 -9.414 1 92.88 43 LEU B N 1
ATOM 1481 C CA . LEU B 1 43 ? 6 9.359 -9.656 1 92.88 43 LEU B CA 1
ATOM 1482 C C . LEU B 1 43 ? 5.879 7.953 -9.078 1 92.88 43 LEU B C 1
ATOM 1484 O O . LEU B 1 43 ? 6.715 7.094 -9.352 1 92.88 43 LEU B O 1
ATOM 1488 N N . GLU B 1 44 ? 4.816 7.719 -8.391 1 92.06 44 GLU B N 1
ATOM 1489 C CA . GLU B 1 44 ? 4.582 6.359 -7.91 1 92.06 44 GLU B CA 1
ATOM 1490 C C . GLU B 1 44 ? 4.23 5.422 -9.062 1 92.06 44 GLU B C 1
ATOM 1492 O O . GLU B 1 44 ? 4.496 4.223 -8.992 1 92.06 44 GLU B O 1
ATOM 1497 N N . PHE B 1 45 ? 3.725 5.973 -10.102 1 93.06 45 PHE B N 1
ATOM 1498 C CA . PHE B 1 45 ? 3.352 5.172 -11.266 1 93.06 45 PHE B CA 1
ATOM 1499 C C . PHE B 1 45 ? 4.578 4.504 -11.875 1 93.06 45 PHE B C 1
ATOM 1501 O O . PHE B 1 45 ? 4.629 3.279 -12 1 93.06 45 PHE B O 1
ATOM 1508 N N . PRO B 1 46 ? 5.504 5.281 -12.195 1 93.12 46 PRO B N 1
ATOM 1509 C CA . PRO B 1 46 ? 6.691 4.625 -12.742 1 93.12 46 PRO B CA 1
ATOM 1510 C C . PRO B 1 46 ? 7.383 3.715 -11.734 1 93.12 46 PRO B C 1
ATOM 1512 O O . PRO B 1 46 ? 8.023 2.732 -12.117 1 93.12 46 PRO B O 1
ATOM 1515 N N . GLY B 1 47 ? 7.277 3.977 -10.469 1 95.5 47 GLY B N 1
ATOM 1516 C CA . GLY B 1 47 ? 7.836 3.094 -9.453 1 95.5 47 GLY B CA 1
ATOM 1517 C C . GLY B 1 47 ? 7.207 1.715 -9.453 1 95.5 47 GLY B C 1
ATOM 1518 O O . GLY B 1 47 ? 7.91 0.704 -9.43 1 95.5 47 GLY B O 1
ATOM 1519 N N . ILE B 1 48 ? 5.926 1.737 -9.625 1 94.44 48 ILE B N 1
ATOM 1520 C CA . ILE B 1 48 ? 5.176 0.488 -9.594 1 94.44 48 ILE B CA 1
ATOM 1521 C C . ILE B 1 48 ? 5.449 -0.307 -10.875 1 94.44 48 ILE B C 1
ATOM 1523 O O . ILE B 1 48 ? 5.852 -1.472 -10.812 1 94.44 48 ILE B O 1
ATOM 1527 N N . ILE B 1 49 ? 5.305 0.322 -11.93 1 92.12 49 ILE B N 1
ATOM 1528 C CA . ILE B 1 49 ? 5.488 -0.329 -13.227 1 92.12 49 ILE B CA 1
ATOM 1529 C C . ILE B 1 49 ? 6.941 -0.764 -13.383 1 92.12 49 ILE B C 1
ATOM 1531 O O . ILE B 1 49 ? 7.219 -1.872 -13.852 1 92.12 49 ILE B O 1
ATOM 1535 N N . GLY B 1 50 ? 7.785 0.104 -12.977 1 92 50 GLY B N 1
ATOM 1536 C CA . GLY B 1 50 ? 9.203 -0.216 -13.047 1 92 50 GLY B CA 1
ATOM 1537 C C . GLY B 1 50 ? 9.578 -1.425 -12.211 1 92 50 GLY B C 1
ATOM 1538 O O . GLY B 1 50 ? 10.398 -2.248 -12.633 1 92 50 GLY B O 1
ATOM 1539 N N . GLY B 1 51 ? 9 -1.521 -11.047 1 92 51 GLY B N 1
ATOM 1540 C CA . GLY B 1 51 ? 9.266 -2.682 -10.211 1 92 51 GLY B CA 1
ATOM 1541 C C . GLY B 1 51 ? 8.906 -3.994 -10.883 1 92 51 GLY B C 1
ATOM 1542 O O . GLY B 1 51 ? 9.719 -4.922 -10.906 1 92 51 GLY B O 1
ATOM 1543 N N . PHE B 1 52 ? 7.762 -4.043 -11.5 1 88.75 52 PHE B N 1
ATOM 1544 C CA . PHE B 1 52 ? 7.293 -5.285 -12.102 1 88.75 52 PHE B CA 1
ATOM 1545 C C . PHE B 1 52 ? 8.023 -5.562 -13.414 1 88.75 52 PHE B C 1
ATOM 1547 O O . PHE B 1 52 ? 8.258 -6.723 -13.766 1 88.75 52 PHE B O 1
ATOM 1554 N N . PHE B 1 53 ? 8.445 -4.508 -14.062 1 88.44 53 PHE B N 1
ATOM 1555 C CA . PHE B 1 53 ? 9.156 -4.68 -15.32 1 88.44 53 PHE B CA 1
ATOM 1556 C C . PHE B 1 53 ? 10.578 -5.168 -15.086 1 88.44 53 PHE B C 1
ATOM 1558 O O . PHE B 1 53 ? 11.078 -6.016 -15.828 1 88.44 53 PHE B O 1
ATOM 1565 N N . VAL B 1 54 ? 11.18 -4.727 -14.117 1 90.25 54 VAL B N 1
ATOM 1566 C CA . VAL B 1 54 ? 12.578 -5.039 -13.844 1 90.25 54 VAL B CA 1
ATOM 1567 C C . VAL B 1 54 ? 12.703 -6.484 -13.367 1 90.25 54 VAL B C 1
ATOM 1569 O O . VAL B 1 54 ? 13.703 -7.148 -13.641 1 90.25 54 VAL B O 1
ATOM 1572 N N . ILE B 1 55 ? 11.664 -6.91 -12.766 1 89 55 ILE B N 1
ATOM 1573 C CA . ILE B 1 55 ? 11.672 -8.281 -12.273 1 89 55 ILE B CA 1
ATOM 1574 C C . ILE B 1 55 ? 11.797 -9.25 -13.453 1 89 55 ILE B C 1
ATOM 1576 O O . ILE B 1 55 ? 12.422 -10.305 -13.336 1 89 55 ILE B O 1
ATOM 1580 N N . GLN B 1 56 ? 11.211 -8.93 -14.609 1 85.06 56 GLN B N 1
ATOM 1581 C CA . GLN B 1 56 ? 11.211 -9.797 -15.781 1 85.06 56 GLN B CA 1
ATOM 1582 C C . GLN B 1 56 ? 12.617 -9.945 -16.359 1 85.06 56 GLN B C 1
ATOM 1584 O O . GLN B 1 56 ? 12.953 -10.984 -16.922 1 85.06 56 GLN B O 1
ATOM 1589 N N . TRP B 1 57 ? 13.469 -8.969 -16.078 1 87.19 57 TRP B N 1
ATOM 1590 C CA . TRP B 1 57 ? 14.781 -8.969 -16.703 1 87.19 57 TRP B CA 1
ATOM 1591 C C . TRP B 1 57 ? 15.859 -9.391 -15.719 1 87.19 57 TRP B C 1
ATOM 1593 O O . TRP B 1 57 ? 16.781 -10.125 -16.078 1 87.19 57 TRP B O 1
ATOM 1603 N N . LEU B 1 58 ? 15.789 -8.977 -14.516 1 89.69 58 LEU B N 1
ATOM 1604 C CA . LEU B 1 58 ? 16.891 -9.133 -13.586 1 89.69 58 LEU B CA 1
ATOM 1605 C C . LEU B 1 58 ? 16.594 -10.211 -12.555 1 89.69 58 LEU B C 1
ATOM 1607 O O . LEU B 1 58 ? 17.484 -10.695 -11.867 1 89.69 58 LEU B O 1
ATOM 1611 N N . GLY B 1 59 ? 15.367 -10.625 -12.547 1 86.75 59 GLY B N 1
ATOM 1612 C CA . GLY B 1 59 ? 14.977 -11.539 -11.484 1 86.75 59 GLY B CA 1
ATOM 1613 C C . GLY B 1 59 ? 14.539 -10.828 -10.219 1 86.75 59 GLY B C 1
ATOM 1614 O O . GLY B 1 59 ? 14.695 -9.609 -10.094 1 86.75 59 GLY B O 1
ATOM 1615 N N . ARG B 1 60 ? 14.125 -11.562 -9.32 1 85.81 60 ARG B N 1
ATOM 1616 C CA . ARG B 1 60 ? 13.414 -10.984 -8.188 1 85.81 60 ARG B CA 1
ATOM 1617 C C . ARG B 1 60 ? 14.391 -10.5 -7.117 1 85.81 60 ARG B C 1
ATOM 1619 O O . ARG B 1 60 ? 14.312 -9.352 -6.672 1 85.81 60 ARG B O 1
ATOM 1626 N N . PRO B 1 61 ? 15.406 -11.281 -6.719 1 89.81 61 PRO B N 1
ATOM 1627 C CA . PRO B 1 61 ? 16.281 -10.812 -5.648 1 89.81 61 PRO B CA 1
ATOM 1628 C C . PRO B 1 61 ? 17.141 -9.617 -6.066 1 89.81 61 PRO B C 1
ATOM 1630 O O . PRO B 1 61 ? 17.359 -8.703 -5.27 1 89.81 61 PRO B O 1
ATOM 1633 N N . LEU B 1 62 ? 17.547 -9.625 -7.254 1 93.56 62 LEU B N 1
ATOM 1634 C CA . LEU B 1 62 ? 18.375 -8.523 -7.742 1 93.56 62 LEU B CA 1
ATOM 1635 C C . LEU B 1 62 ? 17.547 -7.254 -7.906 1 93.56 62 LEU B C 1
ATOM 1637 O O . LEU B 1 62 ? 18.016 -6.152 -7.613 1 93.56 62 LEU B O 1
ATOM 1641 N N . SER B 1 63 ? 16.344 -7.426 -8.359 1 95.19 63 SER B N 1
ATOM 1642 C CA . SER B 1 63 ? 15.461 -6.277 -8.516 1 95.19 63 SER B CA 1
ATOM 1643 C C . SER B 1 63 ? 15.164 -5.621 -7.176 1 95.19 63 SER B C 1
ATOM 1645 O O . SER B 1 63 ? 15.203 -4.395 -7.055 1 95.19 63 SER B O 1
ATOM 1647 N N . LEU B 1 64 ? 14.891 -6.449 -6.234 1 95 64 LEU B N 1
ATOM 1648 C CA . LEU B 1 64 ? 14.617 -5.926 -4.898 1 95 64 LEU B CA 1
ATOM 1649 C C . LEU B 1 64 ? 15.82 -5.164 -4.352 1 95 64 LEU B C 1
ATOM 1651 O O . LEU B 1 64 ? 15.672 -4.059 -3.83 1 95 64 LEU B O 1
ATOM 1655 N N . SER B 1 65 ? 16.984 -5.773 -4.5 1 95.75 65 SER B N 1
ATOM 1656 C CA . SER B 1 65 ? 18.219 -5.145 -4.02 1 95.75 65 SER B CA 1
ATOM 1657 C C . SER B 1 65 ? 18.469 -3.809 -4.719 1 95.75 65 SER B C 1
ATOM 1659 O O . SER B 1 65 ? 18.891 -2.842 -4.082 1 95.75 65 SER B O 1
ATOM 1661 N N . LEU B 1 66 ? 18.219 -3.734 -5.938 1 96.56 66 LEU B N 1
ATOM 1662 C CA . LEU B 1 66 ? 18.438 -2.523 -6.723 1 96.56 66 LEU B CA 1
ATOM 1663 C C . LEU B 1 66 ? 17.484 -1.413 -6.277 1 96.56 66 LEU B C 1
ATOM 1665 O O . LEU B 1 66 ? 17.906 -0.271 -6.086 1 96.56 66 LEU B O 1
ATOM 1669 N N . PHE B 1 67 ? 16.281 -1.762 -6.121 1 97.69 67 PHE B N 1
ATOM 1670 C CA . PHE B 1 67 ? 15.297 -0.756 -5.75 1 97.69 67 PHE B CA 1
ATOM 1671 C C . PHE B 1 67 ? 15.516 -0.282 -4.32 1 97.69 67 PHE B C 1
ATOM 1673 O O . PHE B 1 67 ? 15.461 0.917 -4.043 1 97.69 67 PHE B O 1
ATOM 1680 N N . MET B 1 68 ? 15.734 -1.237 -3.465 1 97 68 MET B N 1
ATOM 1681 C CA . MET B 1 68 ? 16 -0.85 -2.082 1 97 68 MET B CA 1
ATOM 1682 C C . MET B 1 68 ? 17.312 -0.091 -1.975 1 97 68 MET B C 1
ATOM 1684 O O . MET B 1 68 ? 17.422 0.889 -1.234 1 97 68 MET B O 1
ATOM 1688 N N . GLY B 1 69 ? 18.328 -0.552 -2.672 1 97.06 69 GLY B N 1
ATOM 1689 C CA . GLY B 1 69 ? 19.609 0.124 -2.68 1 97.06 69 GLY B CA 1
ATOM 1690 C C . GLY B 1 69 ? 19.547 1.534 -3.232 1 97.06 69 GLY B C 1
ATOM 1691 O O . GLY B 1 69 ? 20.109 2.463 -2.652 1 97.06 69 GLY B O 1
ATOM 1692 N N . PHE B 1 70 ? 18.906 1.635 -4.332 1 97.44 70 PHE B N 1
ATOM 1693 C CA . PHE B 1 70 ? 18.75 2.945 -4.953 1 97.44 70 PHE B CA 1
ATOM 1694 C C . PHE B 1 70 ? 18 3.898 -4.027 1 97.44 70 PHE B C 1
ATOM 1696 O O . PHE B 1 70 ? 18.406 5.055 -3.871 1 97.44 70 PHE B O 1
ATOM 1703 N N . GLY B 1 71 ? 16.906 3.449 -3.473 1 95.88 71 GLY B N 1
ATOM 1704 C CA . GLY B 1 71 ? 16.188 4.27 -2.52 1 95.88 71 GLY B CA 1
ATOM 1705 C C . GLY B 1 71 ? 17.031 4.699 -1.334 1 95.88 71 GLY B C 1
ATOM 1706 O O . GLY B 1 71 ? 17.031 5.875 -0.96 1 95.88 71 GLY B O 1
ATOM 1707 N N . GLY B 1 72 ? 17.734 3.73 -0.784 1 94.06 72 GLY B N 1
ATOM 1708 C CA . GLY B 1 72 ? 18.641 4.043 0.317 1 94.06 72 GLY B CA 1
ATOM 1709 C C . GLY B 1 72 ? 19.688 5.07 -0.048 1 94.06 72 GLY B C 1
ATOM 1710 O O . GLY B 1 72 ? 20 5.969 0.741 1 94.06 72 GLY B O 1
ATOM 1711 N N . MET B 1 73 ? 20.234 4.938 -1.171 1 95.88 73 MET B N 1
ATOM 1712 C CA . MET B 1 73 ? 21.266 5.871 -1.636 1 95.88 73 MET B CA 1
ATOM 1713 C C . MET B 1 73 ? 20.688 7.277 -1.79 1 95.88 73 MET B C 1
ATOM 1715 O O . MET B 1 73 ? 21.328 8.258 -1.409 1 95.88 73 MET B O 1
ATOM 1719 N N . CYS B 1 74 ? 19.547 7.41 -2.373 1 95.25 74 CYS B N 1
ATOM 1720 C CA . CYS B 1 74 ? 18.906 8.703 -2.529 1 95.25 74 CYS B CA 1
ATOM 1721 C C . CYS B 1 74 ? 18.703 9.383 -1.179 1 95.25 74 CYS B C 1
ATOM 1723 O O . CYS B 1 74 ? 18.953 10.57 -1.028 1 95.25 74 CYS B O 1
ATOM 1725 N N . LEU B 1 75 ? 18.328 8.594 -0.251 1 90.69 75 LEU B N 1
ATOM 1726 C CA . LEU B 1 75 ? 18.016 9.148 1.064 1 90.69 75 LEU B CA 1
ATOM 1727 C C . LEU B 1 75 ? 19.297 9.461 1.829 1 90.69 75 LEU B C 1
ATOM 1729 O O . LEU B 1 75 ? 19.328 10.383 2.652 1 90.69 75 LEU B O 1
ATOM 1733 N N . ALA B 1 76 ? 20.344 8.695 1.59 1 90.94 76 ALA B N 1
ATOM 1734 C CA . ALA B 1 76 ? 21.641 8.945 2.232 1 90.94 76 ALA B CA 1
ATOM 1735 C C . ALA B 1 76 ? 22.266 10.242 1.722 1 90.94 76 ALA B C 1
ATOM 1737 O O . ALA B 1 76 ? 22.922 10.961 2.479 1 90.94 76 ALA B O 1
ATOM 1738 N N . VAL B 1 77 ? 22.062 10.562 0.498 1 91.75 77 VAL B N 1
ATOM 1739 C CA . VAL B 1 77 ? 22.688 11.719 -0.138 1 91.75 77 VAL B CA 1
ATOM 1740 C C . VAL B 1 77 ? 21.844 12.969 0.109 1 91.75 77 VAL B C 1
ATOM 1742 O O . VAL B 1 77 ? 22.359 14.086 0.097 1 91.75 77 VAL B O 1
ATOM 1745 N N . ALA B 1 78 ? 20.562 12.828 0.363 1 89.31 78 ALA B N 1
ATOM 1746 C CA . ALA B 1 78 ? 19.609 13.922 0.458 1 89.31 78 ALA B CA 1
ATOM 1747 C C . ALA B 1 78 ? 20.047 14.961 1.484 1 89.31 78 ALA B C 1
ATOM 1749 O O . ALA B 1 78 ? 20.062 16.156 1.203 1 89.31 78 ALA B O 1
ATOM 1750 N N . PRO B 1 79 ? 20.516 14.57 2.719 1 84.38 79 PRO B N 1
ATOM 1751 C CA . PRO B 1 79 ? 20.922 15.57 3.707 1 84.38 79 PRO B CA 1
ATOM 1752 C C . PRO B 1 79 ? 22.109 16.406 3.244 1 84.38 79 PRO B C 1
ATOM 1754 O O . PRO B 1 79 ? 22.25 17.562 3.633 1 84.38 79 PRO B O 1
ATOM 1757 N N . PHE B 1 80 ? 22.938 15.797 2.477 1 87.69 80 PHE B N 1
ATOM 1758 C CA . PHE B 1 80 ? 24.125 16.5 1.997 1 87.69 80 PHE B CA 1
ATOM 1759 C C . PHE B 1 80 ? 23.75 17.5 0.909 1 87.69 80 PHE B C 1
ATOM 1761 O O . PHE B 1 80 ? 24.453 18.5 0.713 1 87.69 80 PHE B O 1
ATOM 1768 N N . ILE B 1 81 ? 22.75 17.266 0.234 1 85.88 81 ILE B N 1
ATOM 1769 C CA . ILE B 1 81 ? 22.312 18.125 -0.855 1 85.88 81 ILE B CA 1
ATOM 1770 C C . ILE B 1 81 ? 21.484 19.281 -0.296 1 85.88 81 ILE B C 1
ATOM 1772 O O . ILE B 1 81 ? 21.438 20.359 -0.892 1 85.88 81 ILE B O 1
ATOM 1776 N N . LYS B 1 82 ? 20.859 19.062 0.843 1 79.75 82 LYS B N 1
ATOM 1777 C CA . LYS B 1 82 ? 20.016 20.062 1.475 1 79.75 82 LYS B CA 1
ATOM 1778 C C . LYS B 1 82 ? 20.766 21.375 1.672 1 79.75 82 LYS B C 1
ATOM 1780 O O . LYS B 1 82 ? 20.203 22.453 1.497 1 79.75 82 LYS B O 1
ATOM 1785 N N . GLN B 1 83 ? 21.984 21.25 1.954 1 79.56 83 GLN B N 1
ATOM 1786 C CA . GLN B 1 83 ? 22.828 22.406 2.221 1 79.56 83 GLN B CA 1
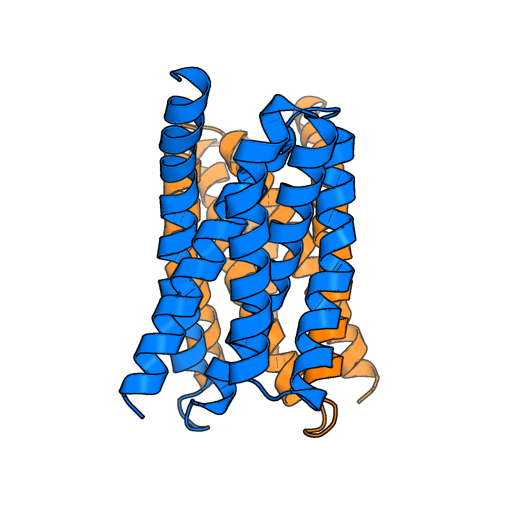ATOM 1787 C C . GLN B 1 83 ? 23.031 23.25 0.959 1 79.56 83 GLN B C 1
ATOM 1789 O O . GLN B 1 83 ? 23.25 24.453 1.039 1 79.56 83 GLN B O 1
ATOM 1794 N N . VAL B 1 84 ? 22.859 22.641 -0.123 1 82.06 84 VAL B N 1
ATOM 1795 C CA . VAL B 1 84 ? 23.141 23.312 -1.386 1 82.06 84 VAL B CA 1
ATOM 1796 C C . VAL B 1 84 ? 21.828 23.766 -2.035 1 82.06 84 VAL B C 1
ATOM 1798 O O . VAL B 1 84 ? 21.719 24.906 -2.477 1 82.06 84 VAL B O 1
ATOM 1801 N N . ASN B 1 85 ? 20.875 22.953 -2.066 1 88.38 85 ASN B N 1
ATOM 1802 C CA . ASN B 1 85 ? 19.625 23.203 -2.768 1 88.38 85 ASN B CA 1
ATOM 1803 C C . ASN B 1 85 ? 18.469 22.422 -2.156 1 88.38 85 ASN B C 1
ATOM 1805 O O . ASN B 1 85 ? 18.438 21.188 -2.238 1 88.38 85 ASN B O 1
ATOM 1809 N N . GLN B 1 86 ? 17.484 23.094 -1.739 1 87.69 86 GLN B N 1
ATOM 1810 C CA . GLN B 1 86 ? 16.359 22.484 -1.059 1 87.69 86 GLN B CA 1
ATOM 1811 C C . GLN B 1 86 ? 15.461 21.719 -2.043 1 87.69 86 GLN B C 1
ATOM 1813 O O . GLN B 1 86 ? 14.906 20.672 -1.71 1 87.69 86 GLN B O 1
ATOM 1818 N N . VAL B 1 87 ? 15.414 22.25 -3.217 1 87.75 87 VAL B N 1
ATOM 1819 C CA . VAL B 1 87 ? 14.594 21.625 -4.242 1 87.75 87 VAL B CA 1
ATOM 1820 C C . VAL B 1 87 ? 15.227 20.297 -4.672 1 87.75 87 VAL B C 1
ATOM 1822 O O . VAL B 1 87 ? 14.523 19.312 -4.879 1 87.75 87 VAL B O 1
ATOM 1825 N N . ALA B 1 88 ? 16.5 20.375 -4.738 1 90.94 88 ALA B N 1
ATOM 1826 C CA . ALA B 1 88 ? 17.234 19.156 -5.109 1 90.94 88 ALA B CA 1
ATOM 1827 C C . ALA B 1 88 ? 17.094 18.078 -4.031 1 90.94 88 ALA B C 1
ATOM 1829 O O . ALA B 1 88 ? 17 16.891 -4.344 1 90.94 88 ALA B O 1
ATOM 1830 N N . MET B 1 89 ? 17.047 18.469 -2.863 1 91.69 89 MET B N 1
ATOM 1831 C CA . MET B 1 89 ? 16.844 17.531 -1.766 1 91.69 89 MET B CA 1
ATOM 1832 C C . MET B 1 89 ? 15.461 16.891 -1.841 1 91.69 89 MET B C 1
ATOM 1834 O O . MET B 1 89 ? 15.336 15.664 -1.708 1 91.69 89 MET B O 1
ATOM 1838 N N . THR B 1 90 ? 14.547 17.719 -2.061 1 91.94 90 THR B N 1
ATOM 1839 C CA . THR B 1 90 ? 13.188 17.219 -2.172 1 91.94 90 THR B CA 1
ATOM 1840 C C . THR B 1 90 ? 13.062 16.234 -3.34 1 91.94 90 THR B C 1
ATOM 1842 O O . THR B 1 90 ? 12.398 15.203 -3.223 1 91.94 90 THR B O 1
ATOM 1845 N N . ALA B 1 91 ? 13.734 16.562 -4.379 1 93.12 91 ALA B N 1
ATOM 1846 C CA . ALA B 1 91 ? 13.727 15.672 -5.543 1 93.12 91 ALA B CA 1
ATOM 1847 C C . ALA B 1 91 ? 14.328 14.312 -5.203 1 93.12 91 ALA B C 1
ATOM 1849 O O . ALA B 1 91 ? 13.828 13.273 -5.637 1 93.12 91 ALA B O 1
ATOM 1850 N N . MET B 1 92 ? 15.336 14.352 -4.445 1 93.19 92 MET B N 1
ATOM 1851 C CA . MET B 1 92 ? 15.984 13.102 -4.047 1 93.19 92 MET B CA 1
ATOM 1852 C C . MET B 1 92 ? 15.07 12.281 -3.141 1 93.19 92 MET B C 1
ATOM 1854 O O . MET B 1 92 ? 15.008 11.055 -3.26 1 93.19 92 MET B O 1
ATOM 1858 N N . VAL B 1 93 ? 14.398 12.914 -2.291 1 92.12 93 VAL B N 1
ATOM 1859 C CA . VAL B 1 93 ? 13.469 12.258 -1.374 1 92.12 93 VAL B CA 1
ATOM 1860 C C . VAL B 1 93 ? 12.336 11.609 -2.162 1 92.12 93 VAL B C 1
ATOM 1862 O O . VAL B 1 93 ? 11.984 10.453 -1.915 1 92.12 93 VAL B O 1
ATOM 1865 N N . ILE B 1 94 ? 11.906 12.312 -3.141 1 94.19 94 ILE B N 1
ATOM 1866 C CA . ILE B 1 94 ? 10.805 11.805 -3.953 1 94.19 94 ILE B CA 1
ATOM 1867 C C . ILE B 1 94 ? 11.281 10.609 -4.777 1 94.19 94 ILE B C 1
ATOM 1869 O O . ILE B 1 94 ? 10.57 9.617 -4.902 1 94.19 94 ILE B O 1
ATOM 1873 N N . LEU B 1 95 ? 12.469 10.742 -5.234 1 95.75 95 LEU B N 1
ATOM 1874 C CA . LEU B 1 95 ? 13.031 9.625 -5.992 1 95.75 95 LEU B CA 1
ATOM 1875 C C . LEU B 1 95 ? 13.211 8.398 -5.102 1 95.75 95 LEU B C 1
ATOM 1877 O O . LEU B 1 95 ? 12.953 7.273 -5.531 1 95.75 95 LEU B O 1
ATOM 1881 N N . GLY B 1 96 ? 13.703 8.609 -3.963 1 95 96 GLY B N 1
ATOM 1882 C CA . GLY B 1 96 ? 13.812 7.516 -3.008 1 95 96 GLY B CA 1
ATOM 1883 C C . GLY B 1 96 ? 12.484 6.863 -2.691 1 95 96 GLY B C 1
ATOM 1884 O O . GLY B 1 96 ? 12.375 5.633 -2.701 1 95 96 GLY B O 1
ATOM 1885 N N . LYS B 1 97 ? 11.508 7.668 -2.438 1 94.38 97 LYS B N 1
ATOM 1886 C CA . LYS B 1 97 ? 10.164 7.172 -2.16 1 94.38 97 LYS B CA 1
ATOM 1887 C C . LYS B 1 97 ? 9.625 6.359 -3.334 1 94.38 97 LYS B C 1
ATOM 1889 O O . LYS B 1 97 ? 9 5.316 -3.139 1 94.38 97 LYS B O 1
ATOM 1894 N N . THR B 1 98 ? 9.844 6.875 -4.504 1 96.44 98 THR B N 1
ATOM 1895 C CA . THR B 1 98 ? 9.406 6.203 -5.723 1 96.44 98 THR B CA 1
ATOM 1896 C C . THR B 1 98 ? 10.07 4.836 -5.859 1 96.44 98 THR B C 1
ATOM 1898 O O . THR B 1 98 ? 9.414 3.857 -6.227 1 96.44 98 THR B O 1
ATOM 1901 N N . SER B 1 99 ? 11.297 4.75 -5.551 1 97.19 99 SER B N 1
ATOM 1902 C CA . SER B 1 99 ? 12.023 3.484 -5.605 1 97.19 99 SER B CA 1
ATOM 1903 C C . SER B 1 99 ? 11.477 2.492 -4.586 1 97.19 99 SER B C 1
ATOM 1905 O O . SER B 1 99 ? 11.359 1.299 -4.871 1 97.19 99 SER B O 1
ATOM 1907 N N . LEU B 1 100 ? 11.062 2.953 -3.471 1 96.25 100 LEU B N 1
ATOM 1908 C CA . LEU B 1 100 ? 10.633 2.078 -2.385 1 96.25 100 LEU B CA 1
ATOM 1909 C C . LEU B 1 100 ? 9.227 1.542 -2.645 1 96.25 100 LEU B C 1
ATOM 1911 O O . LEU B 1 100 ? 8.898 0.424 -2.24 1 96.25 100 LEU B O 1
ATOM 1915 N N . ILE B 1 101 ? 8.406 2.303 -3.318 1 95.12 101 ILE B N 1
ATOM 1916 C CA . ILE B 1 101 ? 7.102 1.747 -3.668 1 95.12 101 ILE B CA 1
ATOM 1917 C C . ILE B 1 101 ? 7.281 0.597 -4.656 1 95.12 101 ILE B C 1
ATOM 1919 O O . ILE B 1 101 ? 6.559 -0.402 -4.594 1 95.12 101 ILE B O 1
ATOM 1923 N N . GLY B 1 102 ? 8.211 0.787 -5.539 1 95.81 102 GLY B N 1
ATOM 1924 C CA . GLY B 1 102 ? 8.562 -0.328 -6.402 1 95.81 102 GLY B CA 1
ATOM 1925 C C . GLY B 1 102 ? 9.055 -1.543 -5.641 1 95.81 102 GLY B C 1
ATOM 1926 O O . GLY B 1 102 ? 8.648 -2.67 -5.93 1 95.81 102 GLY B O 1
ATOM 1927 N N . ALA B 1 103 ? 9.891 -1.311 -4.691 1 96.19 103 ALA B N 1
ATOM 1928 C CA . ALA B 1 103 ? 10.414 -2.393 -3.859 1 96.19 103 ALA B CA 1
ATOM 1929 C C . ALA B 1 103 ? 9.281 -3.102 -3.115 1 96.19 103 ALA B C 1
ATOM 1931 O O . ALA B 1 103 ? 9.328 -4.32 -2.922 1 96.19 103 ALA B O 1
ATOM 1932 N N . PHE B 1 104 ? 8.336 -2.354 -2.729 1 94.12 104 PHE B N 1
ATOM 1933 C CA . PHE B 1 104 ? 7.164 -2.908 -2.064 1 94.12 104 PHE B CA 1
ATOM 1934 C C . PHE B 1 104 ? 6.473 -3.938 -2.951 1 94.12 104 PHE B C 1
ATOM 1936 O O . PHE B 1 104 ? 6.172 -5.047 -2.506 1 94.12 104 PHE B O 1
ATOM 1943 N N . TYR B 1 105 ? 6.277 -3.648 -4.133 1 92.75 105 TYR B N 1
ATOM 1944 C CA . TYR B 1 105 ? 5.574 -4.543 -5.047 1 92.75 105 TYR B CA 1
ATOM 1945 C C . TYR B 1 105 ? 6.453 -5.727 -5.434 1 92.75 105 TYR B C 1
ATOM 1947 O O . TYR B 1 105 ? 5.957 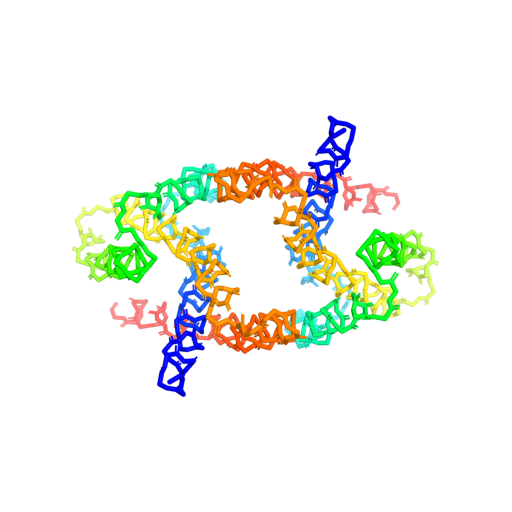-6.832 -5.645 1 92.75 105 TYR B O 1
ATOM 1955 N N . ILE B 1 106 ? 7.727 -5.477 -5.52 1 93.5 106 ILE B N 1
ATOM 1956 C CA . ILE B 1 106 ? 8.648 -6.582 -5.758 1 93.5 106 ILE B CA 1
ATOM 1957 C C . ILE B 1 106 ? 8.594 -7.559 -4.586 1 93.5 106 ILE B C 1
ATOM 1959 O O . ILE B 1 106 ? 8.648 -8.773 -4.781 1 93.5 106 ILE B O 1
ATOM 1963 N N . ASN B 1 107 ? 8.438 -7 -3.395 1 92.88 107 ASN B N 1
ATOM 1964 C CA . ASN B 1 107 ? 8.312 -7.824 -2.197 1 92.88 107 ASN B CA 1
ATOM 1965 C C . ASN B 1 107 ? 7.109 -8.758 -2.277 1 92.88 107 ASN B C 1
ATOM 1967 O O . ASN B 1 107 ? 7.176 -9.906 -1.833 1 92.88 107 ASN B O 1
ATOM 1971 N N . PHE B 1 108 ? 6.113 -8.273 -2.842 1 90.06 108 PHE B N 1
ATOM 1972 C CA . PHE B 1 108 ? 4.922 -9.094 -2.998 1 90.06 108 PHE B CA 1
ATOM 1973 C C . PHE B 1 108 ? 5.199 -10.281 -3.908 1 90.06 108 PHE B C 1
ATOM 1975 O O . PHE B 1 108 ? 4.797 -11.406 -3.605 1 90.06 108 PHE B O 1
ATOM 1982 N N . SER B 1 109 ? 5.824 -9.938 -4.914 1 87.44 109 SER B N 1
ATOM 1983 C CA . SER B 1 109 ? 6.148 -10.984 -5.879 1 87.44 109 SER B CA 1
ATOM 1984 C C . SER B 1 109 ? 7.105 -12.008 -5.281 1 87.44 109 SER B C 1
ATOM 1986 O O . SER B 1 109 ? 6.914 -13.211 -5.449 1 87.44 109 SER B O 1
ATOM 1988 N N . ILE B 1 110 ? 8.109 -11.594 -4.594 1 89.38 110 ILE B N 1
ATOM 1989 C CA . ILE B 1 110 ? 9.109 -12.477 -4 1 89.38 110 ILE B CA 1
ATOM 1990 C C . ILE B 1 110 ? 8.461 -13.344 -2.926 1 89.38 110 ILE B C 1
ATOM 1992 O O . ILE B 1 110 ? 8.672 -14.562 -2.891 1 89.38 110 ILE B O 1
ATOM 1996 N N . THR B 1 111 ? 7.668 -12.75 -2.146 1 89.5 111 THR B N 1
ATOM 1997 C CA . THR B 1 111 ? 7.035 -13.492 -1.059 1 89.5 111 THR B CA 1
ATOM 1998 C C . THR B 1 111 ? 6.062 -14.531 -1.607 1 89.5 111 THR B C 1
ATOM 2000 O O . THR B 1 111 ? 5.996 -15.648 -1.099 1 89.5 111 THR B O 1
ATOM 2003 N N . GLY B 1 112 ? 5.344 -14.188 -2.617 1 85.38 112 GLY B N 1
ATOM 2004 C CA . GLY B 1 112 ? 4.434 -15.125 -3.25 1 85.38 112 GLY B CA 1
ATOM 2005 C C . GLY B 1 112 ? 5.145 -16.312 -3.871 1 85.38 112 GLY B C 1
ATOM 2006 O O . GLY B 1 112 ? 4.656 -17.453 -3.795 1 85.38 112 GLY B O 1
ATOM 2007 N N . GLU B 1 113 ? 6.293 -16.125 -4.453 1 82.5 113 GLU B N 1
ATOM 2008 C CA . GLU B 1 113 ? 7.023 -17.172 -5.148 1 82.5 113 GLU B CA 1
ATOM 2009 C C . GLU B 1 113 ? 7.766 -18.078 -4.168 1 82.5 113 GLU B C 1
ATOM 2011 O O . GLU B 1 113 ? 7.992 -19.25 -4.449 1 82.5 113 GLU B O 1
ATOM 2016 N N . MET B 1 114 ? 8.141 -17.469 -3.105 1 85 114 MET B N 1
ATOM 2017 C CA . MET B 1 114 ? 8.867 -18.25 -2.102 1 85 114 MET B CA 1
ATOM 2018 C C . MET B 1 114 ? 7.906 -19.109 -1.285 1 85 114 MET B C 1
ATOM 2020 O O . MET B 1 114 ? 8.336 -20.031 -0.592 1 85 114 MET B O 1
ATOM 2024 N N . SER B 1 115 ? 6.672 -18.844 -1.395 1 86.31 115 SER B N 1
ATOM 2025 C CA . SER B 1 115 ? 5.668 -19.531 -0.583 1 86.31 115 SER B CA 1
ATOM 2026 C C . SER B 1 115 ? 5.094 -20.734 -1.315 1 86.31 115 SER B C 1
ATOM 2028 O O . SER B 1 115 ? 4.793 -20.656 -2.508 1 86.31 115 SER B O 1
ATOM 2030 N N . PRO B 1 116 ? 5.102 -21.906 -0.538 1 85.94 116 PRO B N 1
ATOM 2031 C CA . PRO B 1 116 ? 4.355 -23.016 -1.148 1 85.94 116 PRO B CA 1
ATOM 2032 C C . PRO B 1 116 ? 2.936 -22.609 -1.542 1 85.94 116 PRO B C 1
ATOM 2034 O O . PRO B 1 116 ? 2.307 -21.797 -0.861 1 85.94 116 PRO B O 1
ATOM 2037 N N . THR B 1 117 ? 2.414 -23.234 -2.584 1 80.56 117 THR B N 1
ATOM 2038 C CA . THR B 1 117 ? 1.139 -22.859 -3.182 1 80.56 117 THR B CA 1
ATOM 2039 C C . THR B 1 117 ? 0.022 -22.891 -2.141 1 80.56 117 THR B C 1
ATOM 2041 O O . THR B 1 117 ? -0.818 -22 -2.086 1 80.56 117 THR B O 1
ATOM 2044 N N . LEU B 1 118 ? 0.085 -23.875 -1.248 1 83.56 118 LEU B N 1
ATOM 2045 C CA . LEU B 1 118 ? -0.987 -24.078 -0.28 1 83.56 118 LEU B CA 1
ATOM 2046 C C . LEU B 1 118 ? -0.932 -23.031 0.824 1 83.56 118 LEU B C 1
ATOM 2048 O O . LEU B 1 118 ? -1.949 -22.734 1.454 1 83.56 118 LEU B O 1
ATOM 2052 N N . LEU B 1 119 ? 0.245 -22.375 1.031 1 86.12 119 LEU B N 1
ATOM 2053 C CA . LEU B 1 119 ? 0.414 -21.453 2.143 1 86.12 119 LEU B CA 1
ATOM 2054 C C . LEU B 1 119 ? 0.739 -20.047 1.636 1 86.12 119 LEU B C 1
ATOM 2056 O O . LEU B 1 119 ? 1.08 -19.156 2.422 1 86.12 119 LEU B O 1
ATOM 2060 N N . ARG B 1 120 ? 0.582 -19.844 0.377 1 84.88 120 ARG B N 1
ATOM 2061 C CA . ARG B 1 120 ? 1.019 -18.609 -0.248 1 84.88 120 ARG B CA 1
ATOM 2062 C C . ARG B 1 120 ? 0.267 -17.406 0.326 1 84.88 120 ARG B C 1
ATOM 2064 O O . ARG B 1 120 ? 0.879 -16.406 0.712 1 84.88 120 ARG B O 1
ATOM 2071 N N . ASN B 1 121 ? -1.016 -17.594 0.454 1 83.62 121 ASN B N 1
ATOM 2072 C CA . ASN B 1 121 ? -1.832 -16.484 0.916 1 83.62 121 ASN B CA 1
ATOM 2073 C C . ASN B 1 121 ? -1.531 -16.125 2.369 1 83.62 121 ASN B C 1
ATOM 2075 O O . ASN B 1 121 ? -1.462 -14.953 2.727 1 83.62 121 ASN B O 1
ATOM 2079 N N . ILE B 1 122 ? -1.271 -17.078 3.139 1 85.62 122 ILE B N 1
ATOM 2080 C CA . ILE B 1 122 ? -0.994 -16.859 4.555 1 85.62 122 ILE B CA 1
ATOM 2081 C C . ILE B 1 122 ? 0.389 -16.234 4.719 1 85.62 122 ILE B C 1
ATOM 2083 O O . ILE B 1 122 ? 0.575 -15.328 5.535 1 85.62 122 ILE B O 1
ATOM 2087 N N . MET B 1 123 ? 1.277 -16.703 3.961 1 87.88 123 MET B N 1
ATOM 2088 C CA . MET B 1 123 ? 2.645 -16.219 4.082 1 87.88 123 MET B CA 1
ATOM 2089 C C . MET B 1 123 ? 2.75 -14.773 3.582 1 87.88 123 MET B C 1
ATOM 2091 O O . MET B 1 123 ? 3.404 -13.945 4.211 1 87.88 123 MET B O 1
ATOM 2095 N N . VAL B 1 124 ? 2.092 -14.484 2.498 1 88.81 124 VAL B N 1
ATOM 2096 C CA . VAL B 1 124 ? 2.086 -13.117 1.974 1 88.81 124 VAL B CA 1
ATOM 2097 C C . VAL B 1 124 ? 1.357 -12.195 2.947 1 88.81 124 VAL B C 1
ATOM 2099 O O . VAL B 1 124 ? 1.822 -11.086 3.227 1 88.81 124 VAL B O 1
ATOM 2102 N N . GLY B 1 125 ? 0.262 -12.703 3.434 1 89.31 125 GLY B N 1
ATOM 2103 C CA . GLY B 1 125 ? -0.481 -11.93 4.418 1 89.31 125 GLY B CA 1
ATOM 2104 C C . GLY B 1 125 ? 0.317 -11.641 5.676 1 89.31 125 GLY B C 1
ATOM 2105 O O . GLY B 1 125 ? 0.338 -10.508 6.156 1 89.31 125 GLY B O 1
ATOM 2106 N N . SER B 1 126 ? 0.965 -12.609 6.16 1 91.56 126 SER B N 1
ATOM 2107 C CA . SER B 1 126 ? 1.765 -12.453 7.371 1 91.56 126 SER B CA 1
ATOM 2108 C C . SER B 1 126 ? 2.936 -11.508 7.141 1 91.56 126 SER B C 1
ATOM 2110 O O . SER B 1 126 ? 3.23 -10.656 7.984 1 91.56 126 SER B O 1
ATOM 2112 N N . ALA B 1 127 ? 3.592 -11.68 6.059 1 92.75 127 ALA B N 1
ATOM 2113 C CA . ALA B 1 127 ? 4.719 -10.812 5.742 1 92.75 127 ALA B CA 1
ATOM 2114 C C . ALA B 1 127 ? 4.266 -9.359 5.59 1 92.75 127 ALA B C 1
ATOM 2116 O O . ALA B 1 127 ? 4.93 -8.445 6.07 1 92.75 127 ALA B O 1
ATOM 2117 N N . SER B 1 128 ? 3.131 -9.18 4.973 1 92.25 128 SER B N 1
ATOM 2118 C CA . SER B 1 128 ? 2.58 -7.84 4.785 1 92.25 128 SER B CA 1
ATOM 2119 C C . SER B 1 128 ? 2.176 -7.215 6.117 1 92.25 128 SER B C 1
ATOM 2121 O O . SER B 1 128 ? 2.375 -6.02 6.336 1 92.25 128 SER B O 1
ATOM 2123 N N . ALA B 1 129 ? 1.604 -8.031 6.961 1 92.56 129 ALA B N 1
ATOM 2124 C CA . ALA B 1 129 ? 1.229 -7.555 8.289 1 92.56 129 ALA B CA 1
ATOM 2125 C C . ALA B 1 129 ? 2.457 -7.129 9.094 1 92.56 129 ALA B C 1
ATOM 2127 O O . ALA B 1 129 ? 2.432 -6.109 9.789 1 92.56 129 ALA B O 1
ATOM 2128 N N . VAL B 1 130 ? 3.455 -7.883 8.992 1 92.75 130 VAL B N 1
ATOM 2129 C CA . VAL B 1 130 ? 4.699 -7.559 9.688 1 92.75 130 VAL B CA 1
ATOM 2130 C C . VAL B 1 130 ? 5.273 -6.258 9.133 1 92.75 130 VAL B C 1
ATOM 2132 O O . VAL B 1 130 ? 5.867 -5.473 9.875 1 92.75 130 VAL B O 1
ATOM 2135 N N . GLY B 1 131 ? 5.125 -6.07 7.84 1 92.81 131 GLY B N 1
ATOM 2136 C CA . GLY B 1 131 ? 5.57 -4.832 7.227 1 92.81 131 GLY B CA 1
ATOM 2137 C C . GLY B 1 131 ? 4.914 -3.6 7.828 1 92.81 131 GLY B C 1
ATOM 2138 O O . GLY B 1 131 ? 5.516 -2.525 7.863 1 92.81 131 GLY B O 1
ATOM 2139 N N . LYS B 1 132 ? 3.768 -3.793 8.367 1 90.5 132 LYS B N 1
ATOM 2140 C CA . LYS B 1 132 ? 3.029 -2.682 8.969 1 90.5 132 LYS B CA 1
ATOM 2141 C C . LYS B 1 132 ? 3.717 -2.182 10.234 1 90.5 132 LYS B C 1
ATOM 2143 O O . LYS B 1 132 ? 3.527 -1.031 10.633 1 90.5 132 LYS B O 1
ATOM 2148 N N . ILE B 1 133 ? 4.438 -2.951 10.828 1 89.31 133 ILE B N 1
ATOM 2149 C CA . ILE B 1 133 ? 5.246 -2.506 11.953 1 89.31 133 ILE B CA 1
ATOM 2150 C C . ILE B 1 133 ? 6.152 -1.354 11.516 1 89.31 133 ILE B C 1
ATOM 2152 O O . ILE B 1 133 ? 6.324 -0.38 12.25 1 89.31 133 ILE B O 1
ATOM 2156 N N . GLY B 1 134 ? 6.684 -1.52 10.352 1 86.62 134 GLY B N 1
ATOM 2157 C CA . GLY B 1 134 ? 7.5 -0.453 9.789 1 86.62 134 GLY B CA 1
ATOM 2158 C C . GLY B 1 134 ? 6.73 0.838 9.578 1 86.62 134 GLY B C 1
ATOM 2159 O O . GLY B 1 134 ? 7.223 1.92 9.906 1 86.62 134 GLY B O 1
ATOM 2160 N N . SER B 1 135 ? 5.535 0.705 9.086 1 84.38 135 SER B N 1
ATOM 2161 C CA . SER B 1 135 ? 4.723 1.887 8.812 1 84.38 135 SER B CA 1
ATOM 2162 C C . SER B 1 135 ? 4.309 2.58 10.109 1 84.38 135 SER B C 1
ATOM 2164 O O . SER B 1 135 ? 4.195 3.807 10.156 1 84.38 135 SER B O 1
ATOM 2166 N N . PHE B 1 136 ? 4.117 1.812 11.125 1 81.88 136 PHE B N 1
ATOM 2167 C CA . PHE B 1 136 ? 3.711 2.357 12.414 1 81.88 136 PHE B CA 1
ATOM 2168 C C . PHE B 1 136 ? 4.863 3.105 13.078 1 81.88 136 PHE B C 1
ATOM 2170 O O . PHE B 1 136 ? 4.648 4.094 13.781 1 81.88 136 PHE B O 1
ATOM 2177 N N . THR B 1 137 ? 6.008 2.752 12.898 1 82.12 137 THR B N 1
ATOM 2178 C CA . THR B 1 137 ? 7.168 3.342 13.555 1 82.12 137 THR B CA 1
ATOM 2179 C C . THR B 1 137 ? 7.711 4.516 12.742 1 82.12 137 THR B C 1
ATOM 2181 O O . THR B 1 137 ? 8.508 5.312 13.242 1 82.12 137 THR B O 1
ATOM 2184 N N . ALA B 1 138 ? 7.184 4.652 11.531 1 80.62 138 ALA B N 1
ATOM 2185 C CA . ALA B 1 138 ? 7.734 5.621 10.586 1 80.62 138 ALA B CA 1
ATOM 2186 C C . ALA B 1 138 ? 7.582 7.047 11.109 1 80.62 138 ALA B C 1
ATOM 2188 O O . ALA B 1 138 ? 8.539 7.824 11.094 1 80.62 138 ALA B O 1
ATOM 2189 N N . PRO B 1 139 ? 6.43 7.422 11.656 1 68.25 139 PRO B N 1
ATOM 2190 C CA . PRO B 1 139 ? 6.289 8.805 12.125 1 68.25 139 PRO B CA 1
ATOM 2191 C C . PRO B 1 139 ? 7.258 9.141 13.258 1 68.25 139 PRO B C 1
ATOM 2193 O O . PRO B 1 139 ? 7.703 10.281 13.375 1 68.25 139 PRO B O 1
ATOM 2196 N N . TYR B 1 140 ? 7.551 8.25 13.977 1 67.94 140 TYR B N 1
ATOM 2197 C CA . TYR B 1 140 ? 8.422 8.477 15.117 1 67.94 140 TYR B CA 1
ATOM 2198 C C . TYR B 1 140 ? 9.867 8.656 14.672 1 67.94 140 TYR B C 1
ATOM 2200 O O . TYR B 1 140 ? 10.633 9.406 15.297 1 67.94 140 TYR B O 1
ATOM 2208 N N . LEU B 1 141 ? 10.148 7.996 13.695 1 63.72 141 LEU B N 1
ATOM 2209 C CA . LEU B 1 141 ? 11.508 8.133 13.18 1 63.72 141 LEU B CA 1
ATOM 2210 C C . LEU B 1 141 ? 11.719 9.508 12.555 1 63.72 141 LEU B C 1
ATOM 2212 O O . LEU B 1 141 ? 12.805 10.086 12.664 1 63.72 141 LEU B O 1
ATOM 2216 N N . MET B 1 142 ? 10.773 9.938 11.969 1 57.69 142 MET B N 1
ATOM 2217 C CA . MET B 1 142 ? 10.906 11.25 11.344 1 57.69 142 MET B CA 1
ATOM 2218 C C . MET B 1 142 ? 10.867 12.352 12.391 1 57.69 142 MET B C 1
ATOM 2220 O O . MET B 1 142 ? 11.562 13.367 12.25 1 57.69 142 MET B O 1
ATOM 2224 N N . PHE B 1 143 ? 9.977 12.086 13.234 1 52.28 143 PHE B N 1
ATOM 2225 C CA . PHE B 1 143 ? 10.023 13.055 14.32 1 52.28 143 PHE B CA 1
ATOM 2226 C C . PHE B 1 143 ? 11.406 13.078 14.969 1 52.28 143 PHE B C 1
ATOM 2228 O O . PHE B 1 143 ? 11.906 14.148 15.336 1 52.28 143 PHE B O 1
ATOM 2235 N N . LEU B 1 144 ? 11.82 11.984 14.961 1 48.66 144 LEU B N 1
ATOM 2236 C CA . LEU B 1 144 ? 13.164 11.93 15.531 1 48.66 144 LEU B CA 1
ATOM 2237 C C . LEU B 1 144 ? 14.188 12.5 14.555 1 48.66 144 LEU B C 1
ATOM 2239 O O . LEU B 1 144 ? 15.141 13.172 14.977 1 48.66 144 LEU B O 1
ATOM 2243 N N . GLY B 1 145 ? 14.094 12.203 13.312 1 50.84 145 GLY B N 1
ATOM 2244 C CA . GLY B 1 145 ? 15 12.727 12.305 1 50.84 145 GLY B CA 1
ATOM 2245 C C . GLY B 1 145 ? 14.836 14.219 12.078 1 50.84 145 GLY B C 1
ATOM 2246 O O . GLY B 1 145 ? 15.828 14.945 11.945 1 50.84 145 GLY B O 1
ATOM 2247 N N . ILE B 1 146 ? 13.602 14.633 11.781 1 45.97 146 ILE B N 1
ATOM 2248 C CA . ILE B 1 146 ? 13.367 16.078 11.703 1 45.97 146 ILE B CA 1
ATOM 2249 C C . ILE B 1 146 ? 13.898 16.75 12.969 1 45.97 146 ILE B C 1
ATOM 2251 O O . ILE B 1 146 ? 14.516 17.812 12.898 1 45.97 146 ILE B O 1
ATOM 2255 N N . ARG B 1 147 ? 13.617 16.203 14.047 1 42.19 147 ARG B N 1
ATOM 2256 C CA . ARG B 1 147 ? 14.242 16.766 15.234 1 42.19 147 ARG B CA 1
ATOM 2257 C C . ARG B 1 147 ? 15.758 16.781 15.102 1 42.19 147 ARG B C 1
ATOM 2259 O O . ARG B 1 147 ? 16.422 17.75 15.492 1 42.19 147 ARG B O 1
ATOM 2266 N N . ILE B 1 148 ? 16.203 15.805 14.539 1 38.88 148 ILE B N 1
ATOM 2267 C CA . ILE B 1 148 ? 17.656 15.875 14.445 1 38.88 148 ILE B CA 1
ATOM 2268 C C . ILE B 1 148 ? 18.062 16.953 13.453 1 38.88 148 ILE B C 1
ATOM 2270 O O . ILE B 1 148 ? 19.047 17.656 13.656 1 38.88 148 ILE B O 1
ATOM 2274 N N . ARG B 1 149 ? 17.422 17.125 12.336 1 42.03 149 ARG B N 1
ATOM 2275 C CA . ARG B 1 149 ? 17.828 18.172 11.414 1 42.03 149 ARG B CA 1
ATOM 2276 C C . ARG B 1 149 ? 17.453 19.547 11.953 1 42.03 149 ARG B C 1
ATOM 2278 O O . ARG B 1 149 ? 18.156 20.531 11.711 1 42.03 149 ARG B O 1
ATOM 2285 N N . ILE B 1 150 ? 16.219 19.766 12.406 1 35.12 150 ILE B N 1
ATOM 2286 C CA . ILE B 1 150 ? 15.93 21.078 12.984 1 35.12 150 ILE B CA 1
ATOM 2287 C C . ILE B 1 150 ? 16.906 21.375 14.125 1 35.12 150 ILE B C 1
ATOM 2289 O O . ILE B 1 150 ? 17.297 22.516 14.336 1 35.12 150 ILE B O 1
ATOM 2293 N N . VAL B 1 151 ? 17.156 20.391 14.922 1 34.41 151 VAL B N 1
ATOM 2294 C CA . VAL B 1 151 ? 18.062 20.672 16.031 1 34.41 151 VAL B CA 1
ATOM 2295 C C . VAL B 1 151 ? 19.5 20.734 15.523 1 34.41 151 VAL B C 1
ATOM 2297 O O . VAL B 1 151 ? 20.391 21.266 16.203 1 34.41 151 VAL B O 1
ATOM 2300 N N . ALA B 1 152 ? 19.766 20.172 14.531 1 35.09 152 ALA B N 1
ATOM 2301 C CA . ALA B 1 152 ? 21.156 20.438 14.156 1 35.09 152 ALA B CA 1
ATOM 2302 C C . ALA B 1 152 ? 21.281 21.766 13.406 1 35.09 152 ALA B C 1
ATOM 2304 O O . ALA B 1 152 ? 20.359 22.188 12.711 1 35.09 152 ALA B O 1
#

Sequence (304 aa):
MRCRLVVAYISWIVTNMVYYGLALNITAFSGDRYVNAAVSGLLEFPGIIGGFFVIQWLGRPLSLSLFMGFGGMCLAVAPFIKQVNQVAMTAMVILGKTSLIGAFYINFSITGEMSPTLLRNIMVGSASAVGKIGSFTAPYLMFLGIRIRIVAMRCRLVVAYISWIVTNMVYYGLALNITAFSGDRYVNAAVSGLLEFPGIIGGFFVIQWLGRPLSLSLFMGFGGMCLAVAPFIKQVNQVAMTAMVILGKTSLIGAFYINFSITGEMSPTLLRNIMVGSASAVGKIGSFTAPYLMFLGIRIRIVA

InterPro domains:
  IPR036259 MFS transporter superfamily [G3DSA:1.20.1250.20] (1-149)
  IPR036259 MFS transporter superfamily [SSF103473] (4-142)

Organism: Ciona intestinalis (NCBI:txid7719)

Radius of gyration: 19.07 Å; Cα contacts (8 Å, |Δi|>4): 424; chains: 2; bounding box: 50×48×40 Å

Foldseek 3Di:
DVVLLVVLLVLLQLLQQLLLLLLVCQLVAPDHSVVSNVVLVVLLVCLQVVLVVVCVPPNLPVSLCVLQVQLVVLQVCLVVCCVPDRVSSSVSSSSSSSSSSSSNNSSLVSQQVVDDPVCSVVSSVVSNVSSVVSNVCNNVVVVVVVVVVVVD/DVVLLVVLLVLLQLLQQLLLLLLVCQLVAPDHSVVSNVVLVVLLVCLQVVLVVVCVPPNLPVSLCVLQVQLVVLQVCLVVCCVPDRVSSSVSSSSSSSSSSSSNVSSLVSQQVVDDPVCSVVSSVVSNVSSVVSNVCNNVVVVVVVVVVVVD

pLDDT: mean 84.86, std 13.5, range [34.41, 97.69]